Protein AF-A0A7M1Q2F5-F1 (afdb_monomer_lite)

Structure (mmCIF, N/CA/C/O backbone):
data_AF-A0A7M1Q2F5-F1
#
_entry.id   AF-A0A7M1Q2F5-F1
#
loop_
_atom_site.group_PDB
_atom_site.id
_atom_site.type_symbol
_atom_site.label_atom_id
_atom_site.label_alt_id
_atom_site.label_comp_id
_atom_site.label_asym_id
_atom_site.label_entity_id
_atom_site.label_seq_id
_atom_site.pdbx_PDB_ins_code
_atom_site.Cartn_x
_atom_site.Cartn_y
_atom_site.Cartn_z
_atom_site.occupancy
_atom_site.B_iso_or_equiv
_atom_site.auth_seq_id
_atom_site.auth_comp_id
_atom_site.auth_asym_id
_atom_site.auth_atom_id
_atom_site.pdbx_PDB_model_num
ATOM 1 N N . MET A 1 1 ? -9.441 -23.580 -15.302 1.00 61.25 1 MET A N 1
ATOM 2 C CA . MET A 1 1 ? -9.530 -22.103 -15.208 1.00 61.25 1 MET A CA 1
ATOM 3 C C . MET A 1 1 ? -10.104 -21.631 -13.868 1.00 61.25 1 MET A C 1
ATOM 5 O O . MET A 1 1 ? -9.360 -21.065 -13.085 1.00 61.25 1 MET A O 1
ATOM 9 N N . LYS A 1 2 ? -11.370 -21.928 -13.511 1.00 74.19 2 LYS A N 1
ATOM 10 C CA . LYS A 1 2 ? -11.954 -21.475 -12.221 1.00 74.19 2 LYS A CA 1
ATOM 11 C C . LYS A 1 2 ? -11.296 -22.074 -10.962 1.00 74.19 2 LYS A C 1
ATOM 13 O O . LYS A 1 2 ? -11.277 -21.421 -9.927 1.00 74.19 2 LYS A O 1
ATOM 18 N N . GLN A 1 3 ? -10.734 -23.283 -11.049 1.00 81.38 3 GLN A N 1
ATOM 19 C CA . GLN A 1 3 ? -10.121 -23.974 -9.903 1.00 81.38 3 GLN A CA 1
ATOM 20 C C . GLN A 1 3 ? -8.889 -23.240 -9.349 1.00 81.38 3 GLN A C 1
ATOM 22 O O . GLN A 1 3 ? -8.805 -23.029 -8.144 1.00 81.38 3 GLN A O 1
ATOM 27 N N . TRP A 1 4 ? -7.976 -22.775 -10.207 1.00 83.12 4 TRP A N 1
ATOM 28 C CA . TRP A 1 4 ? -6.776 -22.064 -9.757 1.00 83.12 4 TRP A CA 1
ATOM 29 C C . TRP A 1 4 ? -7.102 -20.723 -9.105 1.00 83.12 4 TRP A C 1
ATOM 31 O O . TRP A 1 4 ? -6.552 -20.422 -8.051 1.00 83.12 4 TRP A O 1
ATOM 41 N N . LEU A 1 5 ? -8.052 -19.960 -9.659 1.00 87.12 5 LEU A N 1
ATOM 42 C CA . LEU A 1 5 ? -8.517 -18.716 -9.037 1.00 87.12 5 LEU A CA 1
ATOM 43 C C . LEU A 1 5 ? -8.981 -18.952 -7.592 1.00 87.12 5 LEU A C 1
ATOM 45 O O . LEU A 1 5 ? -8.597 -18.201 -6.697 1.00 87.12 5 LEU A O 1
ATOM 49 N N . LEU A 1 6 ? -9.771 -20.007 -7.365 1.00 87.56 6 LEU A N 1
ATOM 50 C CA . LEU A 1 6 ? -10.247 -20.373 -6.030 1.00 87.56 6 LEU A CA 1
ATOM 51 C C . LEU A 1 6 ? -9.091 -20.760 -5.103 1.00 87.56 6 LEU A C 1
ATOM 53 O O . LEU A 1 6 ? -9.043 -20.274 -3.977 1.00 87.56 6 LEU A O 1
ATOM 57 N N . ILE A 1 7 ? -8.144 -21.572 -5.582 1.00 88.50 7 ILE A N 1
ATOM 58 C CA . ILE A 1 7 ? -6.976 -22.005 -4.800 1.00 88.50 7 ILE A CA 1
ATOM 59 C C . ILE A 1 7 ? -6.126 -20.801 -4.374 1.00 88.50 7 ILE A C 1
ATOM 61 O O . ILE A 1 7 ? -5.874 -20.625 -3.184 1.00 88.50 7 ILE A O 1
ATOM 65 N N . TYR A 1 8 ? -5.730 -19.933 -5.309 1.00 87.62 8 TYR A N 1
ATOM 66 C CA . TYR A 1 8 ? -4.914 -18.757 -4.990 1.00 87.62 8 TYR A CA 1
ATOM 67 C C . TYR A 1 8 ? -5.646 -17.782 -4.064 1.00 87.62 8 TYR A C 1
ATOM 69 O O . TYR A 1 8 ? -5.065 -17.302 -3.093 1.00 87.62 8 TYR A O 1
ATOM 77 N N . SER A 1 9 ? -6.937 -17.538 -4.312 1.00 90.62 9 SER A N 1
ATOM 78 C CA . SER A 1 9 ? -7.749 -16.677 -3.443 1.00 90.62 9 SER A CA 1
ATOM 79 C C . SER A 1 9 ? -7.839 -17.242 -2.024 1.00 90.62 9 SER A C 1
ATOM 81 O O . SER A 1 9 ? -7.675 -16.499 -1.059 1.00 90.62 9 SER A O 1
ATOM 83 N N . ALA A 1 10 ? -8.037 -18.558 -1.883 1.00 91.06 10 ALA A N 1
ATOM 84 C CA . ALA A 1 10 ? -8.074 -19.226 -0.585 1.00 91.06 10 ALA A CA 1
ATOM 85 C C . ALA A 1 10 ? -6.730 -19.127 0.151 1.00 91.06 10 ALA A C 1
ATOM 87 O O . ALA A 1 10 ? -6.720 -18.821 1.342 1.00 91.06 10 ALA A O 1
ATOM 88 N N . ILE A 1 11 ? -5.606 -19.312 -0.553 1.00 90.25 11 ILE A N 1
ATOM 89 C CA . ILE A 1 11 ? -4.258 -19.149 0.013 1.00 90.25 11 ILE A CA 1
ATOM 90 C C . ILE A 1 11 ? -4.067 -17.723 0.540 1.00 90.25 11 ILE A C 1
ATOM 92 O O . ILE A 1 11 ? -3.658 -17.543 1.687 1.00 90.25 11 ILE A O 1
ATOM 96 N N . PHE A 1 12 ? -4.401 -16.705 -0.258 1.00 92.12 12 PHE A N 1
ATOM 97 C CA . PHE A 1 12 ? -4.250 -15.309 0.156 1.00 92.12 12 PHE A CA 1
ATOM 98 C C . PHE A 1 12 ? -5.116 -14.971 1.368 1.00 92.12 12 PHE A C 1
ATOM 100 O O . PHE A 1 12 ? -4.612 -14.383 2.325 1.00 92.12 12 PHE A O 1
ATOM 107 N N . ILE A 1 13 ? -6.383 -15.399 1.370 1.00 91.50 13 ILE A N 1
ATOM 108 C CA . ILE A 1 13 ? -7.297 -15.205 2.504 1.00 91.50 13 ILE A CA 1
ATOM 109 C C . ILE A 1 13 ? -6.754 -15.887 3.761 1.00 91.50 13 ILE A C 1
ATOM 111 O O . ILE A 1 13 ? -6.677 -15.244 4.808 1.00 91.50 13 ILE A O 1
ATOM 115 N N . LEU A 1 14 ? -6.341 -17.155 3.666 1.00 90.88 14 LEU A N 1
ATOM 116 C CA . LEU A 1 14 ? -5.814 -17.919 4.799 1.00 90.88 14 LEU A CA 1
ATOM 117 C C . LEU A 1 14 ? -4.607 -17.212 5.424 1.00 90.88 14 LEU A C 1
ATOM 119 O O . LEU A 1 14 ? -4.570 -16.984 6.633 1.00 90.88 14 LEU A O 1
ATOM 123 N N . ILE A 1 15 ? -3.643 -16.818 4.594 1.00 87.19 15 ILE A N 1
ATOM 124 C CA . ILE A 1 15 ? -2.413 -16.178 5.059 1.00 87.19 15 ILE A CA 1
ATOM 125 C C . ILE A 1 15 ? -2.711 -14.816 5.694 1.00 87.19 15 ILE A C 1
ATOM 127 O O . ILE A 1 15 ? -2.211 -14.509 6.777 1.00 87.19 15 ILE A O 1
ATOM 131 N N . ALA A 1 16 ? -3.574 -14.016 5.073 1.00 86.69 16 ALA A N 1
ATOM 132 C CA . ALA A 1 16 ? -3.970 -12.731 5.628 1.00 86.69 16 ALA A CA 1
ATOM 133 C C . ALA A 1 16 ? -4.690 -12.875 6.979 1.00 86.69 16 ALA A C 1
ATOM 135 O O . ALA A 1 16 ? -4.432 -12.090 7.891 1.00 86.69 16 ALA A O 1
ATOM 136 N N . VAL A 1 17 ? -5.541 -13.897 7.142 1.00 88.00 17 VAL A N 1
ATOM 137 C CA . VAL A 1 17 ? -6.200 -14.205 8.423 1.00 88.00 17 VAL A CA 1
ATOM 138 C C . VAL A 1 17 ? -5.176 -14.569 9.500 1.00 88.00 17 VAL A C 1
ATOM 140 O O . VAL A 1 17 ? -5.292 -14.083 10.625 1.00 88.00 17 VAL A O 1
ATOM 143 N N . VAL A 1 18 ? -4.144 -15.354 9.173 1.00 87.19 18 VAL A N 1
ATOM 144 C CA . VAL A 1 18 ? -3.061 -15.678 10.122 1.00 87.19 18 VAL A CA 1
ATOM 145 C C . VAL A 1 18 ? -2.365 -14.407 10.617 1.00 87.19 18 VAL A C 1
ATOM 147 O O . VAL A 1 18 ? -2.207 -14.224 11.824 1.00 87.19 18 VAL A O 1
ATOM 150 N N . PHE A 1 19 ? -2.012 -13.481 9.721 1.00 80.50 19 PHE A N 1
ATOM 151 C CA . PHE A 1 19 ? -1.388 -12.213 10.124 1.00 80.50 19 PHE A CA 1
ATOM 152 C C . PHE A 1 19 ? -2.318 -11.318 10.938 1.00 80.50 19 PHE A C 1
ATOM 154 O O . PHE A 1 19 ? -1.904 -10.705 11.924 1.00 80.50 19 PHE A O 1
ATOM 161 N N . LEU A 1 20 ? -3.593 -11.277 10.563 1.00 84.25 20 LEU A N 1
ATOM 162 C CA . LEU A 1 20 ? -4.624 -10.567 11.302 1.00 84.25 20 LEU A CA 1
ATOM 163 C C . LEU A 1 20 ? -4.742 -11.065 12.752 1.00 84.25 20 LEU A C 1
ATOM 165 O O . LEU A 1 20 ? -4.815 -10.243 13.666 1.00 84.25 20 LEU A O 1
ATOM 169 N N . LEU A 1 21 ? -4.700 -12.383 12.974 1.00 83.94 21 LEU A N 1
ATOM 170 C CA . LEU A 1 21 ? -4.743 -12.981 14.314 1.00 83.94 21 LEU A CA 1
ATOM 171 C C . LEU A 1 21 ? -3.528 -12.597 15.176 1.00 83.94 21 LEU A C 1
ATOM 173 O O . LEU A 1 21 ? -3.657 -12.476 16.393 1.00 83.94 21 LEU A O 1
ATOM 177 N N . ILE A 1 22 ? -2.363 -12.358 14.563 1.00 80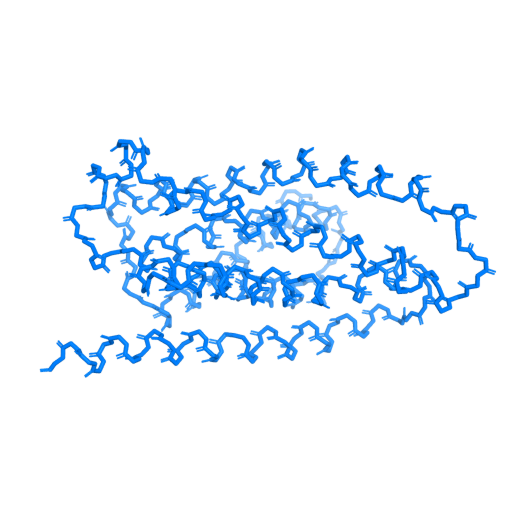.19 22 ILE A N 1
ATOM 178 C CA . ILE A 1 22 ? -1.152 -11.899 15.266 1.00 80.19 22 ILE A CA 1
ATOM 179 C C . ILE A 1 22 ? -1.263 -10.418 15.660 1.00 80.19 22 ILE A C 1
ATOM 181 O O . ILE A 1 22 ? -0.787 -10.020 16.727 1.00 80.19 22 ILE A O 1
ATOM 185 N N . LEU A 1 23 ? -1.865 -9.593 14.796 1.00 72.12 23 LEU A N 1
ATOM 186 C CA . LEU A 1 23 ? -1.955 -8.142 14.979 1.00 72.12 23 LEU A CA 1
ATOM 187 C C . LEU A 1 23 ? -3.173 -7.676 15.778 1.00 72.12 23 LEU A C 1
ATOM 189 O O . LEU A 1 23 ? -3.224 -6.494 16.108 1.00 72.12 23 LEU A O 1
ATOM 193 N N . GLY A 1 24 ? -4.153 -8.523 16.103 1.00 71.19 24 GLY A N 1
ATOM 194 C CA . GLY A 1 24 ? -5.207 -8.096 17.020 1.00 71.19 24 GLY A CA 1
ATOM 195 C C . GLY A 1 24 ? -6.435 -8.982 17.154 1.00 71.19 24 GLY A C 1
ATOM 196 O O . GLY A 1 24 ? -6.527 -10.090 16.637 1.00 71.19 24 GLY A O 1
ATOM 197 N N . LYS A 1 25 ? -7.410 -8.456 17.906 1.00 73.50 25 LYS A N 1
ATOM 198 C CA . LYS A 1 25 ? -8.693 -9.120 18.156 1.00 73.50 25 LYS A CA 1
ATOM 199 C C . LYS A 1 25 ? -9.617 -8.899 16.964 1.00 73.50 25 LYS A C 1
ATOM 201 O O . LYS A 1 25 ? -10.150 -7.804 16.777 1.00 73.50 25 LYS A O 1
ATOM 206 N N . LEU A 1 26 ? -9.826 -9.949 16.181 1.00 79.06 26 LEU A N 1
ATOM 207 C CA . LEU A 1 26 ? -10.714 -9.907 15.025 1.00 79.06 26 LEU A CA 1
ATOM 208 C C . LEU A 1 26 ? -12.168 -9.828 15.475 1.00 79.06 26 LEU A C 1
ATOM 210 O O . LEU A 1 26 ? -12.624 -10.588 16.327 1.00 79.06 26 LEU A O 1
ATOM 214 N N . LYS A 1 27 ? -12.900 -8.875 14.896 1.00 83.25 27 LYS A N 1
ATOM 215 C CA . LYS A 1 27 ? -14.307 -8.614 15.209 1.00 83.25 27 LYS A CA 1
ATOM 216 C C . LYS A 1 27 ? -15.208 -9.092 14.072 1.00 83.25 27 LYS A C 1
ATOM 218 O O . LYS A 1 27 ? -16.087 -8.359 13.645 1.00 83.25 27 LYS A O 1
ATOM 223 N N . PHE A 1 28 ? -15.024 -10.327 13.601 1.00 83.88 28 PHE A N 1
ATOM 224 C CA . PHE A 1 28 ? -15.780 -10.877 12.463 1.00 83.88 28 PHE A CA 1
ATOM 225 C C . PHE A 1 28 ? -17.306 -10.885 12.654 1.00 83.88 28 PHE A C 1
ATOM 227 O O . PHE A 1 28 ? -18.042 -10.884 11.675 1.00 83.88 28 PHE A O 1
ATOM 234 N N . LYS A 1 29 ? -17.797 -10.869 13.900 1.00 86.19 29 LYS A N 1
ATOM 235 C CA . LYS A 1 29 ? -19.236 -10.763 14.206 1.00 86.19 29 LYS A CA 1
ATOM 236 C C . LYS A 1 29 ? -19.780 -9.328 14.127 1.00 86.19 29 LYS A C 1
ATOM 238 O O . LYS A 1 29 ? -20.986 -9.136 14.195 1.00 86.19 29 LYS A O 1
ATOM 243 N N . ASN A 1 30 ? -18.913 -8.320 14.035 1.00 87.94 30 ASN A N 1
ATOM 244 C CA . ASN A 1 30 ? -19.299 -6.914 14.017 1.00 87.94 30 ASN A CA 1
ATOM 245 C C . ASN A 1 30 ? -19.449 -6.425 12.569 1.00 87.94 30 ASN A C 1
ATOM 247 O O . ASN A 1 30 ? -18.476 -6.415 11.815 1.00 87.94 30 ASN A O 1
ATOM 251 N N . ILE A 1 31 ? -20.646 -5.965 12.199 1.00 89.44 31 ILE A N 1
ATOM 252 C CA . ILE A 1 31 ? -20.932 -5.442 10.857 1.00 89.44 31 ILE A CA 1
ATOM 253 C C . ILE A 1 31 ? -20.029 -4.262 10.475 1.00 89.44 31 ILE A C 1
ATOM 255 O O . ILE A 1 31 ? -19.569 -4.191 9.337 1.00 89.44 31 ILE A O 1
ATOM 259 N N . SER A 1 32 ? -19.679 -3.394 11.431 1.00 88.88 32 SER A N 1
ATOM 260 C CA . SER A 1 32 ? -18.754 -2.281 11.200 1.00 88.88 32 SER A CA 1
ATOM 261 C C . SER A 1 32 ? -17.410 -2.777 10.676 1.00 88.88 32 SER A C 1
ATOM 263 O O . SER A 1 32 ? -16.824 -2.149 9.801 1.00 88.88 32 SER A O 1
ATOM 265 N N . TRP A 1 33 ? -16.931 -3.930 11.160 1.00 90.19 33 TRP A N 1
ATOM 266 C CA . TRP A 1 33 ? -15.667 -4.508 10.703 1.00 90.19 33 TRP A CA 1
ATOM 267 C C . TRP A 1 33 ? -15.718 -4.832 9.206 1.00 90.19 33 TRP A C 1
ATOM 269 O O . TRP A 1 33 ? -14.814 -4.449 8.467 1.00 90.19 33 TRP A O 1
ATOM 279 N N . TRP A 1 34 ? -16.812 -5.437 8.739 1.00 92.19 34 TRP A N 1
ATOM 280 C CA . TRP A 1 34 ? -17.015 -5.751 7.323 1.00 92.19 34 TRP A CA 1
ATOM 281 C C . TRP A 1 34 ? -17.223 -4.515 6.450 1.00 92.19 34 TRP A C 1
ATOM 283 O O . TRP A 1 34 ? -16.745 -4.500 5.320 1.00 92.19 34 TRP A O 1
ATOM 293 N N . ILE A 1 35 ? -17.848 -3.454 6.971 1.00 92.38 35 ILE A N 1
ATOM 294 C CA . ILE A 1 35 ? -17.928 -2.163 6.268 1.00 92.38 35 ILE A CA 1
ATOM 295 C C . ILE A 1 35 ? -16.518 -1.615 6.005 1.00 92.38 35 ILE A C 1
ATOM 297 O O . ILE A 1 35 ? -16.224 -1.160 4.901 1.00 92.38 35 ILE A O 1
ATOM 301 N N . PHE A 1 36 ? -15.613 -1.706 6.983 1.00 93.62 36 PHE A N 1
ATOM 302 C CA . PHE A 1 36 ? -14.221 -1.294 6.795 1.00 93.62 36 PHE A CA 1
ATOM 303 C C . PHE A 1 36 ? -13.435 -2.228 5.859 1.00 93.62 36 PHE A C 1
ATOM 305 O O . PHE A 1 36 ? -12.610 -1.738 5.090 1.00 93.62 36 PHE A O 1
ATOM 312 N N . VAL A 1 37 ? -13.712 -3.538 5.839 1.00 95.56 37 VAL A N 1
ATOM 313 C CA . VAL A 1 37 ? -13.171 -4.433 4.795 1.00 95.56 37 VAL A CA 1
ATOM 314 C C . VAL A 1 37 ? -13.638 -3.997 3.408 1.00 95.56 37 VAL A C 1
ATOM 316 O O . VAL A 1 37 ? -12.813 -3.846 2.509 1.00 95.56 37 VAL A O 1
ATOM 319 N N . ALA A 1 38 ? -14.939 -3.747 3.241 1.00 96.00 38 ALA A N 1
ATOM 320 C CA . ALA A 1 38 ? -15.513 -3.286 1.980 1.00 96.00 38 ALA A CA 1
ATOM 321 C C . ALA A 1 38 ? -14.917 -1.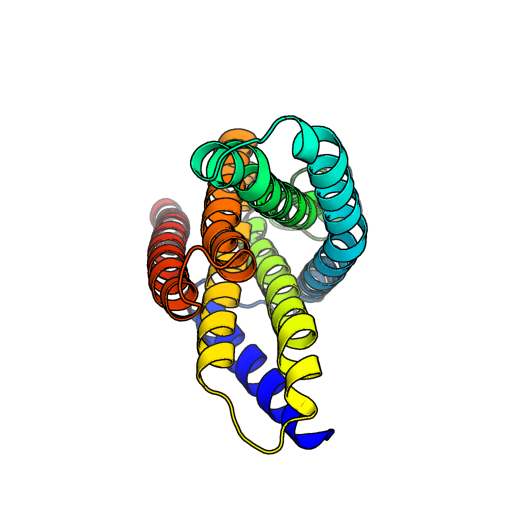940 1.545 1.00 96.00 38 ALA A C 1
ATOM 323 O O . ALA A 1 38 ? -14.638 -1.747 0.363 1.00 96.00 38 ALA A O 1
ATOM 324 N N . TRP A 1 39 ? -14.632 -1.040 2.493 1.00 95.94 39 TRP A N 1
ATOM 325 C CA . TRP A 1 39 ? -13.877 0.177 2.203 1.00 95.94 39 TRP A CA 1
ATOM 326 C C . TRP A 1 39 ? -12.471 -0.128 1.679 1.00 95.94 39 TRP A C 1
ATOM 328 O O . TRP A 1 39 ? -12.050 0.476 0.699 1.00 95.94 39 TRP A O 1
ATOM 338 N N . GLY A 1 40 ? -11.751 -1.073 2.292 1.00 97.44 40 GLY A N 1
ATOM 339 C CA . GLY A 1 40 ? -10.453 -1.540 1.798 1.00 97.44 40 GLY A CA 1
ATOM 340 C C . GLY A 1 40 ? -10.513 -1.962 0.330 1.00 97.44 40 GLY A C 1
ATOM 341 O O . GLY A 1 40 ? -9.761 -1.435 -0.490 1.00 97.44 40 GLY A O 1
ATOM 342 N N . VAL A 1 41 ? -11.477 -2.819 -0.013 1.00 98.00 41 VAL A N 1
ATOM 343 C CA . VAL A 1 41 ? -11.745 -3.259 -1.395 1.00 98.00 41 VAL A CA 1
ATOM 344 C C . VAL A 1 41 ? -12.016 -2.064 -2.317 1.00 98.00 41 VAL A C 1
ATOM 346 O O . VAL A 1 41 ? -11.344 -1.895 -3.334 1.00 98.00 41 VAL A O 1
ATOM 349 N N . ALA A 1 42 ? -12.953 -1.190 -1.941 1.00 97.75 42 ALA A N 1
ATOM 350 C CA . ALA A 1 42 ? -13.320 -0.022 -2.740 1.00 97.75 42 ALA A CA 1
ATOM 351 C C . ALA A 1 42 ? -12.144 0.951 -2.929 1.00 97.75 42 ALA A C 1
ATOM 353 O O . ALA A 1 42 ? -11.957 1.501 -4.010 1.00 97.75 42 ALA A O 1
ATOM 354 N N . SER A 1 43 ? -11.316 1.147 -1.900 1.00 97.75 43 SER A N 1
ATOM 355 C CA . SER A 1 43 ? -10.149 2.029 -1.972 1.00 97.75 43 SER A CA 1
ATOM 356 C C . SER A 1 43 ? -9.066 1.514 -2.928 1.00 97.75 43 SER A C 1
ATOM 358 O O . SER A 1 43 ? -8.374 2.324 -3.551 1.00 97.75 43 SER A O 1
ATOM 360 N N . PHE A 1 44 ? -8.957 0.195 -3.123 1.00 97.88 44 PHE A N 1
ATOM 361 C CA . PHE A 1 44 ? -8.108 -0.369 -4.173 1.00 97.88 44 PHE A CA 1
ATOM 362 C C . PHE A 1 44 ? -8.671 -0.088 -5.574 1.00 97.88 44 PHE A C 1
ATOM 364 O O . PHE A 1 44 ? -7.936 0.362 -6.447 1.00 97.88 44 PHE A O 1
ATOM 371 N N . GLU A 1 45 ? -9.977 -0.247 -5.790 1.00 97.56 45 GLU A N 1
ATOM 372 C CA . GLU A 1 45 ? -10.593 0.104 -7.083 1.00 97.56 45 GLU A CA 1
ATOM 373 C C . GLU A 1 45 ? -10.427 1.597 -7.408 1.00 97.56 45 GLU A C 1
ATOM 375 O O . GLU A 1 45 ? -10.037 1.970 -8.514 1.00 97.56 45 GLU A O 1
ATOM 380 N N . LEU A 1 46 ? -10.611 2.468 -6.411 1.00 97.88 46 LEU A N 1
ATOM 381 C CA . LEU A 1 46 ? -10.332 3.899 -6.555 1.00 97.88 46 LEU A CA 1
ATOM 382 C C . LEU A 1 46 ? -8.858 4.174 -6.878 1.00 97.88 46 LEU A C 1
ATOM 384 O O . LEU A 1 46 ? -8.560 5.089 -7.646 1.00 97.88 46 LEU A O 1
ATOM 388 N N . THR A 1 47 ? -7.934 3.372 -6.343 1.00 97.69 47 THR A N 1
ATOM 389 C CA . THR A 1 47 ? -6.516 3.456 -6.711 1.00 97.69 47 THR A CA 1
ATOM 390 C C . THR A 1 47 ? -6.333 3.155 -8.194 1.00 97.69 47 THR A C 1
ATOM 392 O O . THR A 1 47 ? -5.660 3.922 -8.877 1.00 97.69 47 THR A O 1
ATOM 395 N N . LEU A 1 48 ? -6.938 2.084 -8.716 1.00 95.81 48 LEU A N 1
ATOM 396 C CA . LEU A 1 48 ? -6.825 1.726 -10.135 1.00 95.81 48 LEU A CA 1
ATOM 397 C C . LEU A 1 48 ? -7.402 2.800 -11.068 1.00 95.81 48 LEU A C 1
ATOM 399 O O . LEU A 1 48 ? -6.955 2.921 -12.206 1.00 95.81 48 LEU A O 1
ATOM 403 N N . ILE A 1 49 ? -8.354 3.601 -10.589 1.00 97.62 49 ILE A N 1
ATOM 404 C CA . ILE A 1 49 ? -8.918 4.727 -11.342 1.00 97.62 49 ILE A CA 1
ATOM 405 C C . ILE A 1 49 ? -7.987 5.945 -11.302 1.00 97.62 49 ILE A C 1
ATOM 407 O O . ILE A 1 49 ? -7.763 6.577 -12.331 1.00 97.62 49 ILE A O 1
ATOM 411 N N . LEU A 1 50 ? -7.445 6.292 -10.131 1.00 98.06 50 LEU A N 1
ATOM 412 C CA . LEU A 1 50 ? -6.711 7.549 -9.931 1.00 98.06 50 LEU A CA 1
ATOM 413 C C . LEU A 1 50 ? -5.212 7.437 -10.227 1.00 98.06 50 LEU A C 1
ATOM 415 O O . LEU A 1 50 ? -4.618 8.351 -10.798 1.00 98.06 50 LEU A O 1
ATOM 419 N N . GLN A 1 51 ? -4.587 6.328 -9.838 1.00 97.06 51 GLN A N 1
ATOM 420 C CA . GLN A 1 51 ? -3.138 6.164 -9.897 1.00 97.06 51 GLN A CA 1
ATOM 421 C C . GLN A 1 51 ? -2.607 6.103 -11.342 1.00 97.06 51 GLN A C 1
ATOM 423 O O . GLN A 1 51 ? -1.679 6.861 -11.639 1.00 97.06 51 GLN A O 1
ATOM 428 N N . PRO A 1 52 ? -3.153 5.283 -12.269 1.00 97.00 52 PRO A N 1
ATOM 429 C CA . PRO A 1 52 ? -2.590 5.175 -13.615 1.00 97.00 52 PRO A CA 1
ATOM 430 C C . PRO A 1 52 ? -2.649 6.476 -14.429 1.00 97.00 52 PRO A C 1
ATOM 432 O O . PRO A 1 52 ? -1.650 6.790 -15.077 1.00 97.00 52 PRO A O 1
ATOM 435 N N . PRO A 1 53 ? -3.738 7.276 -14.403 1.00 98.19 53 PRO A N 1
ATOM 436 C CA . PRO A 1 53 ? -3.744 8.586 -15.054 1.00 98.19 53 PRO A CA 1
ATOM 437 C C . PRO A 1 53 ? -2.673 9.535 -14.512 1.00 98.19 53 PRO A C 1
ATOM 439 O O . PRO A 1 53 ? -1.985 10.171 -15.305 1.00 98.19 53 PRO A O 1
ATOM 442 N N . LEU A 1 54 ? -2.478 9.591 -13.188 1.00 98.06 54 LEU A N 1
ATOM 443 C CA . LEU A 1 54 ? -1.450 10.437 -12.568 1.00 98.06 54 LEU A CA 1
ATOM 444 C C . LEU A 1 54 ? -0.035 9.997 -12.960 1.00 98.06 54 LEU A C 1
ATOM 446 O O . LEU A 1 54 ? 0.803 10.825 -13.310 1.00 98.06 54 LEU A O 1
ATOM 450 N N . GLN A 1 55 ? 0.217 8.688 -12.947 1.00 97.44 55 GLN A N 1
ATOM 451 C CA . GLN A 1 55 ? 1.488 8.111 -13.384 1.00 97.44 55 GLN A CA 1
ATOM 452 C C . GLN A 1 55 ? 1.745 8.364 -14.873 1.00 97.44 55 GLN A C 1
ATOM 454 O O . GLN A 1 55 ? 2.848 8.745 -15.254 1.00 97.44 55 GLN A O 1
ATOM 459 N N . ARG A 1 56 ? 0.726 8.208 -15.724 1.00 96.81 56 ARG A N 1
ATOM 460 C CA . ARG A 1 56 ? 0.836 8.481 -17.162 1.00 96.81 56 ARG A CA 1
ATOM 461 C C . ARG A 1 56 ? 1.117 9.954 -17.431 1.00 96.81 56 ARG A C 1
ATOM 463 O O . ARG A 1 56 ? 2.003 10.249 -18.225 1.00 96.81 56 ARG A O 1
ATOM 470 N N . TRP A 1 57 ? 0.390 10.849 -16.764 1.00 97.06 57 TRP A N 1
ATOM 471 C CA . TRP A 1 57 ? 0.614 12.286 -16.865 1.00 97.06 57 TRP A CA 1
ATOM 472 C C . TRP A 1 57 ? 2.056 12.637 -16.487 1.00 97.06 57 TRP A C 1
ATOM 474 O O . TRP A 1 57 ? 2.751 13.259 -17.286 1.00 97.06 57 TRP A O 1
ATOM 484 N N . TRP A 1 58 ? 2.546 12.139 -15.343 1.00 96.00 58 TRP A N 1
ATOM 485 C CA . TRP A 1 58 ? 3.938 12.342 -14.929 1.00 96.00 58 TRP A CA 1
ATOM 486 C C . TRP A 1 58 ? 4.922 11.839 -15.988 1.00 96.00 58 TRP A C 1
ATOM 488 O O . TRP A 1 58 ? 5.815 12.569 -16.412 1.00 96.00 58 TRP A O 1
ATOM 498 N N . ALA A 1 59 ? 4.738 10.601 -16.453 1.00 93.88 59 ALA A N 1
ATOM 499 C CA . ALA A 1 59 ? 5.629 10.013 -17.441 1.00 93.88 59 ALA A CA 1
ATOM 500 C C . ALA A 1 59 ? 5.692 10.853 -18.725 1.00 93.88 59 ALA A C 1
ATOM 502 O O . ALA A 1 59 ? 6.781 11.116 -19.219 1.00 93.88 59 ALA A O 1
ATOM 503 N N . GLN A 1 60 ? 4.546 11.323 -19.223 1.00 94.19 60 GLN A N 1
ATOM 504 C CA . GLN A 1 60 ? 4.458 12.139 -20.437 1.00 94.19 60 GLN A CA 1
ATOM 505 C C . GLN A 1 60 ? 5.047 13.543 -20.261 1.00 94.19 60 GLN A C 1
ATOM 507 O O . GLN A 1 60 ? 5.668 14.064 -21.182 1.00 94.19 60 GLN A O 1
ATOM 512 N N . THR A 1 61 ? 4.858 14.165 -19.095 1.00 93.50 61 THR A N 1
ATOM 513 C CA . THR A 1 61 ? 5.383 15.511 -18.824 1.00 93.50 61 THR A CA 1
ATOM 514 C C . THR A 1 61 ? 6.904 15.514 -18.690 1.00 93.50 61 THR A C 1
ATOM 516 O O . THR A 1 61 ? 7.555 16.446 -19.155 1.00 93.50 61 THR A O 1
ATOM 519 N N . PHE A 1 62 ? 7.477 14.479 -18.074 1.00 91.62 62 PHE A N 1
ATOM 520 C CA . PHE A 1 62 ? 8.892 14.473 -17.696 1.00 91.62 62 PHE A CA 1
ATOM 521 C C . PHE A 1 62 ? 9.776 13.579 -18.577 1.00 91.62 62 PHE A C 1
ATOM 523 O O . PHE A 1 62 ? 10.997 13.651 -18.453 1.00 91.62 62 PHE A O 1
ATOM 530 N N . SER A 1 63 ? 9.219 12.779 -19.499 1.00 88.69 63 SER A N 1
ATOM 531 C CA . SER A 1 63 ? 10.016 11.885 -20.358 1.00 88.69 63 SER A CA 1
ATOM 532 C C . SER A 1 63 ? 11.019 12.621 -21.244 1.00 88.69 63 SER A C 1
ATOM 534 O O . SER A 1 63 ? 12.098 12.100 -21.498 1.00 88.69 63 SER A O 1
ATOM 536 N N . SER A 1 64 ? 10.691 13.831 -21.706 1.00 85.94 64 SER A N 1
ATOM 537 C CA . SER A 1 64 ? 11.580 14.639 -22.553 1.00 85.94 64 SER A CA 1
ATOM 538 C C . SER A 1 64 ? 12.734 15.290 -21.784 1.00 85.94 64 SER A C 1
ATOM 540 O O . SER A 1 64 ? 13.721 15.690 -22.394 1.00 85.94 64 SER A O 1
ATOM 542 N N . LEU A 1 65 ? 12.631 15.389 -20.454 1.00 83.19 65 LEU A N 1
ATOM 543 C CA . LEU A 1 65 ? 13.644 16.011 -19.594 1.00 83.19 65 LEU A CA 1
ATOM 544 C C . LEU A 1 65 ? 14.751 15.035 -19.179 1.00 83.19 65 LEU A C 1
ATOM 546 O O . LEU A 1 65 ? 15.696 15.411 -18.486 1.00 83.19 65 LEU A O 1
ATOM 550 N N . VAL A 1 66 ? 14.631 13.774 -19.584 1.00 87.94 66 VAL A N 1
ATOM 551 C CA . VAL A 1 66 ? 15.507 12.692 -19.163 1.00 87.94 66 VAL A CA 1
ATOM 552 C C . VAL A 1 66 ? 16.258 12.155 -20.375 1.00 87.94 66 VAL A C 1
ATOM 554 O O . VAL A 1 66 ? 15.673 11.560 -21.271 1.00 87.94 66 VAL A O 1
ATOM 557 N N . ASN A 1 67 ? 17.577 12.335 -20.383 1.00 87.19 67 ASN A N 1
ATOM 558 C CA . ASN A 1 67 ? 18.451 11.923 -21.487 1.00 87.19 67 ASN A CA 1
ATOM 559 C C . ASN A 1 67 ? 19.469 10.840 -21.100 1.00 87.19 67 ASN A C 1
ATOM 561 O O . ASN A 1 67 ? 20.285 10.432 -21.922 1.00 87.19 67 ASN A O 1
ATOM 565 N N . ASN A 1 68 ? 19.455 10.385 -19.848 1.00 91.00 68 ASN A N 1
ATOM 566 C CA . ASN A 1 68 ? 20.381 9.376 -19.355 1.00 91.00 68 ASN A CA 1
ATOM 567 C C . ASN A 1 68 ? 19.712 8.447 -18.337 1.00 91.00 68 ASN A C 1
ATOM 569 O O . ASN A 1 68 ? 18.647 8.734 -17.780 1.00 91.00 68 ASN A O 1
ATOM 573 N N . GLN A 1 69 ? 20.375 7.324 -18.077 1.00 87.56 69 GLN A N 1
ATOM 574 C CA . GLN A 1 69 ? 19.870 6.276 -17.200 1.00 87.56 69 GLN A CA 1
ATOM 575 C C . GLN A 1 69 ? 19.662 6.747 -15.754 1.00 87.56 69 GLN A C 1
ATOM 577 O O . GLN A 1 69 ? 18.609 6.483 -15.178 1.00 87.56 69 GLN A O 1
ATOM 582 N N . ALA A 1 70 ? 20.622 7.468 -15.166 1.00 84.75 70 ALA A N 1
ATOM 583 C CA . ALA A 1 70 ? 20.515 7.927 -13.779 1.00 84.75 70 ALA A CA 1
ATOM 584 C C . ALA A 1 70 ? 19.322 8.879 -13.590 1.00 84.75 70 ALA A C 1
ATOM 586 O O . ALA A 1 70 ? 18.534 8.720 -12.655 1.00 84.75 70 ALA A O 1
ATOM 587 N N . ALA A 1 71 ? 19.140 9.813 -14.527 1.00 85.19 71 ALA A N 1
ATOM 588 C CA . ALA A 1 71 ? 17.988 10.704 -14.567 1.00 85.19 71 ALA A CA 1
ATOM 589 C C . ALA A 1 71 ? 16.672 9.930 -14.772 1.00 85.19 71 ALA A C 1
ATOM 591 O O . ALA A 1 71 ? 15.669 10.279 -14.159 1.00 85.19 71 ALA A O 1
ATOM 592 N N . THR A 1 72 ? 16.671 8.841 -15.550 1.00 89.12 72 THR A N 1
ATOM 593 C CA . THR A 1 72 ? 15.479 7.990 -15.737 1.00 89.12 72 THR A CA 1
ATOM 594 C C . THR A 1 72 ? 15.063 7.340 -14.430 1.00 89.12 72 THR A C 1
ATOM 596 O O . THR A 1 72 ? 13.908 7.441 -14.017 1.00 89.12 72 THR A O 1
ATOM 599 N N . CYS A 1 73 ? 16.016 6.727 -13.734 1.00 87.25 73 CYS A N 1
ATOM 600 C CA . CYS A 1 73 ? 15.766 6.103 -12.444 1.00 87.25 73 CYS A CA 1
ATOM 601 C C . CYS A 1 73 ? 15.212 7.119 -11.427 1.00 87.25 73 CYS A C 1
ATOM 603 O O . CYS A 1 73 ? 14.168 6.886 -10.817 1.00 87.25 73 CYS A O 1
ATOM 605 N N . LEU A 1 74 ? 15.870 8.275 -11.282 1.00 87.50 74 LEU A N 1
ATOM 606 C CA . LEU A 1 74 ? 15.564 9.234 -10.216 1.00 87.50 74 LEU A CA 1
ATOM 607 C C . LEU A 1 74 ? 14.393 10.177 -10.515 1.00 87.50 74 LEU A C 1
ATOM 609 O O . LEU A 1 74 ? 13.610 10.458 -9.614 1.00 87.50 74 LEU A O 1
ATOM 613 N N . LEU A 1 75 ? 14.277 10.692 -11.740 1.00 88.31 75 LEU A N 1
ATOM 614 C CA . LEU A 1 75 ? 13.306 11.741 -12.086 1.00 88.31 75 LEU A CA 1
ATOM 615 C C . LEU A 1 75 ? 12.041 11.187 -12.745 1.00 88.31 75 LEU A C 1
ATOM 617 O O . LEU A 1 75 ? 11.000 11.842 -12.722 1.00 88.31 75 LEU A O 1
ATOM 621 N N . LEU A 1 76 ? 12.104 9.976 -13.303 1.00 92.50 76 LEU A N 1
ATOM 622 C CA . LEU A 1 76 ? 10.946 9.326 -13.905 1.00 92.50 76 LEU A CA 1
ATOM 623 C C . LEU A 1 76 ? 10.427 8.206 -13.005 1.00 92.50 76 LEU A C 1
ATOM 625 O O . LEU A 1 76 ? 9.327 8.304 -12.470 1.00 92.50 76 LEU A O 1
ATOM 629 N N . LEU A 1 77 ? 11.224 7.161 -12.791 1.00 95.25 77 LEU A N 1
ATOM 630 C CA . LEU A 1 77 ? 10.741 5.920 -12.183 1.00 95.25 77 LEU A CA 1
ATOM 631 C C . LEU A 1 77 ? 10.451 6.049 -10.681 1.00 95.25 77 LEU A C 1
ATOM 633 O O . LEU A 1 77 ? 9.441 5.523 -10.210 1.00 95.25 77 LEU A O 1
ATOM 637 N N . LEU A 1 78 ? 11.288 6.769 -9.927 1.00 96.19 78 LEU A N 1
ATOM 638 C CA . LEU A 1 78 ? 11.057 6.978 -8.496 1.00 96.19 78 LEU A CA 1
ATOM 639 C C . LEU A 1 78 ? 9.759 7.768 -8.231 1.00 96.19 78 LEU A C 1
ATOM 641 O O . LEU A 1 78 ? 8.950 7.296 -7.432 1.00 96.19 78 LEU A O 1
ATOM 645 N N . PRO A 1 79 ? 9.478 8.901 -8.904 1.00 97.06 79 PRO A N 1
ATOM 646 C CA . PRO A 1 79 ? 8.193 9.582 -8.764 1.00 97.06 79 PRO A CA 1
ATOM 647 C C . PRO A 1 79 ? 6.986 8.723 -9.139 1.00 97.06 79 PRO A C 1
ATOM 649 O O . PRO A 1 79 ? 5.989 8.763 -8.423 1.00 97.06 79 PRO A O 1
ATOM 652 N N . LEU A 1 80 ? 7.067 7.894 -10.190 1.00 96.75 80 LEU A N 1
ATOM 653 C CA . LEU A 1 80 ? 5.983 6.958 -10.521 1.00 96.75 80 LEU A CA 1
ATOM 654 C C . LEU A 1 80 ? 5.699 6.003 -9.358 1.00 96.75 80 LEU A C 1
ATOM 656 O O . LEU A 1 80 ? 4.537 5.792 -8.993 1.00 96.75 80 LEU A O 1
ATOM 660 N N . ALA A 1 81 ? 6.751 5.478 -8.734 1.00 97.25 81 ALA A N 1
ATOM 661 C CA . ALA A 1 81 ? 6.626 4.627 -7.563 1.00 97.25 81 ALA A CA 1
ATOM 662 C C . ALA A 1 81 ? 6.056 5.397 -6.357 1.00 97.25 81 ALA A C 1
ATOM 664 O O . ALA A 1 81 ? 5.127 4.923 -5.704 1.00 97.25 81 ALA A O 1
ATOM 665 N N . LEU A 1 82 ? 6.515 6.624 -6.102 1.00 98.06 82 LEU A N 1
ATOM 666 C CA . LEU A 1 82 ? 5.987 7.468 -5.025 1.00 98.06 82 LEU A CA 1
ATOM 667 C C . LEU A 1 82 ? 4.509 7.827 -5.222 1.00 98.06 82 LEU A C 1
ATOM 669 O O . LEU A 1 82 ? 3.754 7.770 -4.254 1.00 98.06 82 LEU A O 1
ATOM 673 N N . ILE A 1 83 ? 4.067 8.126 -6.451 1.00 98.31 83 ILE A N 1
ATOM 674 C CA . ILE A 1 83 ? 2.648 8.369 -6.765 1.00 98.31 83 ILE A CA 1
ATOM 675 C C . ILE A 1 83 ? 1.801 7.171 -6.328 1.00 98.31 83 ILE A C 1
ATOM 677 O O . ILE A 1 83 ? 0.758 7.368 -5.705 1.00 98.31 83 ILE A O 1
ATOM 681 N N . SER A 1 84 ? 2.262 5.938 -6.580 1.00 97.25 84 SER A N 1
ATOM 682 C CA . SER A 1 84 ? 1.541 4.743 -6.118 1.00 97.25 84 SER A CA 1
ATOM 683 C C . SER A 1 84 ? 1.418 4.689 -4.595 1.00 97.25 84 SER A C 1
ATOM 685 O O . SER A 1 84 ? 0.317 4.504 -4.079 1.00 97.25 84 SER A O 1
ATOM 687 N N . GLY A 1 85 ? 2.508 4.958 -3.870 1.00 97.50 85 GLY A N 1
ATOM 688 C CA . GLY A 1 85 ? 2.497 4.983 -2.411 1.00 97.50 85 GLY A CA 1
ATOM 689 C C . GLY A 1 85 ? 1.561 6.053 -1.847 1.00 97.50 85 GLY A C 1
ATOM 690 O O . GLY A 1 85 ? 0.707 5.753 -1.018 1.00 97.50 85 GLY A O 1
ATOM 691 N N . PHE A 1 86 ? 1.661 7.293 -2.329 1.00 98.31 86 PHE A N 1
ATOM 692 C CA . PHE A 1 86 ? 0.819 8.393 -1.851 1.00 98.31 86 PHE A CA 1
ATOM 693 C C . PHE A 1 86 ? -0.670 8.153 -2.118 1.00 98.31 86 PHE A C 1
ATOM 695 O O . PHE A 1 86 ? -1.479 8.288 -1.199 1.00 98.31 86 PHE A O 1
ATOM 702 N N . VAL A 1 87 ? -1.036 7.764 -3.345 1.00 98.38 87 VAL A N 1
ATOM 703 C CA . VAL A 1 87 ? -2.440 7.542 -3.728 1.00 98.38 87 VAL A CA 1
ATOM 704 C C . VAL A 1 87 ? -3.046 6.376 -2.943 1.00 98.38 87 VAL A C 1
ATOM 706 O O . VAL A 1 87 ? -4.147 6.502 -2.406 1.00 98.38 87 VAL A O 1
ATOM 709 N N . GLN A 1 88 ? -2.330 5.260 -2.808 1.00 98.06 88 GLN A N 1
ATOM 710 C CA . GLN A 1 88 ? -2.860 4.091 -2.104 1.00 98.06 88 GLN A CA 1
ATOM 711 C C . GLN A 1 88 ? -3.014 4.330 -0.603 1.00 98.06 88 GLN A C 1
ATOM 713 O O . GLN A 1 88 ? -4.050 4.003 -0.018 1.00 98.06 88 GLN A O 1
ATOM 718 N N . GLU A 1 89 ? -2.003 4.914 0.046 1.00 97.81 89 GLU A N 1
ATOM 719 C CA . GLU A 1 89 ? -2.056 5.124 1.493 1.00 97.81 89 GLU A CA 1
ATOM 720 C C . GLU A 1 89 ? -3.089 6.187 1.887 1.00 97.81 89 GLU A C 1
ATOM 722 O O . GLU A 1 89 ? -3.756 6.023 2.916 1.00 97.81 89 GLU A O 1
ATOM 727 N N . ILE A 1 90 ? -3.293 7.238 1.076 1.00 96.12 90 ILE A N 1
ATOM 728 C CA . ILE A 1 90 ? -4.322 8.239 1.385 1.00 96.12 90 ILE A CA 1
ATOM 729 C C . ILE A 1 90 ? -5.730 7.656 1.253 1.00 96.12 90 ILE A C 1
ATOM 731 O O . ILE A 1 90 ? -6.531 7.831 2.171 1.00 96.12 90 ILE A O 1
ATOM 735 N N . LEU A 1 91 ? -6.024 6.914 0.175 1.00 96.88 91 LEU A N 1
ATOM 736 C CA . LEU A 1 91 ? -7.359 6.354 -0.085 1.00 96.88 91 LEU A CA 1
ATOM 737 C C . LEU A 1 91 ? -7.798 5.366 1.004 1.00 96.88 91 LEU A C 1
ATOM 739 O O . LEU A 1 91 ? -8.949 5.401 1.450 1.00 96.88 91 LEU A O 1
ATOM 743 N N . LYS A 1 92 ? -6.872 4.542 1.508 1.00 95.88 92 LYS A N 1
ATOM 744 C CA . LYS A 1 92 ? -7.136 3.651 2.650 1.00 95.88 92 LYS A CA 1
ATOM 745 C C . LYS A 1 92 ? -7.468 4.425 3.926 1.00 95.88 92 LYS A C 1
ATOM 747 O O . LYS A 1 92 ? -8.310 3.999 4.711 1.00 95.88 92 LYS A O 1
ATOM 752 N N . ALA A 1 93 ? -6.823 5.568 4.148 1.00 92.25 93 ALA A N 1
ATOM 753 C CA . ALA A 1 93 ? -6.957 6.335 5.384 1.00 92.25 93 ALA A CA 1
ATOM 754 C C . ALA A 1 93 ? -8.088 7.374 5.380 1.00 92.25 93 ALA A C 1
ATOM 756 O O . ALA A 1 93 ? -8.384 7.934 6.441 1.00 92.25 93 ALA A O 1
ATOM 757 N N . VAL A 1 94 ? -8.742 7.619 4.237 1.00 92.56 94 VAL A N 1
ATOM 758 C CA . VAL A 1 94 ? -9.856 8.577 4.099 1.00 92.56 94 VAL A CA 1
ATOM 759 C C . VAL A 1 94 ? -10.890 8.476 5.234 1.00 92.56 94 VAL A C 1
ATOM 761 O O . VAL A 1 94 ? -11.197 9.528 5.808 1.00 92.56 94 VAL A O 1
ATOM 764 N N . PRO A 1 95 ? -11.376 7.282 5.646 1.00 89.50 95 PRO A N 1
ATOM 765 C CA . PRO A 1 95 ? -12.360 7.178 6.725 1.00 89.50 95 PRO A CA 1
ATOM 766 C C . PRO A 1 95 ? -11.865 7.765 8.051 1.00 89.50 95 PRO A C 1
ATOM 768 O O . PRO A 1 95 ? -12.642 8.330 8.811 1.00 89.50 95 PRO A O 1
ATOM 771 N N . PHE A 1 96 ? -10.564 7.676 8.333 1.00 87.56 96 PHE A N 1
ATOM 772 C CA . PHE A 1 96 ? -9.982 8.123 9.600 1.00 87.56 96 PHE A CA 1
ATOM 773 C C . PHE A 1 96 ? -9.560 9.594 9.590 1.00 87.56 96 PHE A C 1
ATOM 775 O O . PHE A 1 96 ? -9.538 10.237 10.643 1.00 87.56 96 PHE A O 1
ATOM 782 N N . ILE A 1 97 ? -9.206 10.131 8.420 1.00 85.56 97 ILE A N 1
ATOM 783 C CA . ILE A 1 97 ? -8.808 11.537 8.264 1.00 85.56 97 ILE A CA 1
ATOM 784 C C . ILE A 1 97 ? -10.050 12.428 8.215 1.00 85.56 97 ILE A C 1
ATOM 786 O O . ILE A 1 97 ? -10.100 13.476 8.864 1.00 85.56 97 ILE A O 1
ATOM 790 N N . SER A 1 98 ? -11.081 12.000 7.486 1.00 78.50 98 SER A N 1
ATOM 791 C CA . SER A 1 98 ? -12.323 12.750 7.362 1.00 78.50 98 SER A CA 1
ATOM 792 C C . SER A 1 98 ? -13.268 12.414 8.516 1.00 78.50 98 SER A C 1
ATOM 794 O O . SER A 1 98 ? -14.210 11.636 8.389 1.00 78.50 98 SER A O 1
ATOM 796 N N . ARG A 1 99 ? -13.063 13.090 9.657 1.00 61.28 99 ARG A N 1
ATOM 797 C CA . ARG A 1 99 ? -13.999 13.068 10.803 1.00 61.28 99 ARG A CA 1
ATOM 798 C C . ARG A 1 99 ? -15.416 13.544 10.454 1.00 61.28 99 ARG A C 1
ATOM 800 O O . ARG A 1 99 ? -16.311 13.419 11.284 1.00 61.28 99 ARG A O 1
ATOM 807 N N . LYS A 1 100 ? -15.606 14.125 9.263 1.00 56.50 100 LYS A N 1
ATOM 808 C CA . LYS A 1 100 ? -16.899 14.571 8.730 1.00 56.50 100 LYS A CA 1
ATOM 809 C C . LYS A 1 100 ? -17.726 13.438 8.126 1.00 56.50 100 LYS A C 1
ATOM 811 O O . LYS A 1 100 ? -18.912 13.644 7.888 1.00 56.50 100 LYS A O 1
ATOM 816 N N . PHE A 1 101 ? -17.156 12.252 7.899 1.00 64.19 101 PHE A N 1
ATOM 817 C CA . PHE A 1 101 ? -17.973 11.093 7.567 1.00 64.19 101 PHE A CA 1
ATOM 818 C C . PHE A 1 101 ? -18.772 10.677 8.802 1.00 64.19 101 PHE A C 1
ATOM 820 O O . PHE A 1 101 ? -18.280 9.976 9.683 1.00 64.19 101 PHE A O 1
ATOM 827 N N . LEU A 1 102 ? -20.018 11.148 8.862 1.00 56.38 102 LEU A N 1
ATOM 828 C CA . LEU A 1 102 ? -20.961 10.869 9.945 1.00 56.38 102 LEU A CA 1
ATOM 829 C C . LEU A 1 102 ? -21.087 9.362 10.207 1.00 56.38 102 LEU A C 1
ATOM 831 O O . LEU A 1 102 ? -21.121 8.951 11.364 1.00 56.38 102 LEU A O 1
ATOM 835 N N . TRP A 1 103 ? -21.032 8.546 9.150 1.00 68.69 103 TRP A N 1
ATOM 836 C CA . TRP A 1 103 ? -21.054 7.088 9.254 1.00 68.69 103 TRP A CA 1
ATOM 837 C C . TRP A 1 103 ? -19.847 6.529 10.021 1.00 68.69 103 TRP A C 1
ATOM 839 O O . TRP A 1 103 ? -20.004 5.619 10.823 1.00 68.69 103 TRP A O 1
ATOM 849 N N . VAL A 1 104 ? -18.650 7.108 9.878 1.00 67.31 104 VAL A N 1
ATOM 850 C CA . VAL A 1 104 ? -17.469 6.662 10.632 1.00 67.31 104 VAL A CA 1
ATOM 851 C C . VAL A 1 104 ? -17.644 6.954 12.121 1.00 67.31 104 VAL A C 1
ATOM 853 O O . VAL A 1 104 ? -17.408 6.077 12.942 1.00 67.31 104 VAL A O 1
ATOM 856 N N . ASN A 1 105 ? -18.121 8.142 12.497 1.00 67.38 105 ASN A N 1
ATOM 857 C CA . ASN A 1 105 ? -18.349 8.453 13.914 1.00 67.38 105 ASN A CA 1
ATOM 858 C C . ASN A 1 105 ? -19.467 7.596 14.533 1.00 67.38 105 ASN A C 1
ATOM 860 O O . ASN A 1 105 ? -19.375 7.266 15.710 1.00 67.38 105 ASN A O 1
ATOM 864 N N . GLN A 1 106 ? -20.480 7.208 13.750 1.00 69.69 106 GLN A N 1
ATOM 865 C CA . GLN A 1 106 ? -21.554 6.306 14.188 1.00 69.69 106 GLN A CA 1
ATOM 866 C C . GLN A 1 106 ? -21.089 4.847 14.331 1.00 69.69 106 GLN A C 1
ATOM 868 O O . GLN A 1 106 ? -21.556 4.138 15.215 1.00 69.69 106 GLN A O 1
ATOM 873 N N . LEU A 1 107 ? -20.166 4.381 13.481 1.00 71.44 107 LEU A N 1
ATOM 874 C CA . LEU A 1 107 ? -19.644 3.008 13.541 1.00 71.44 107 LEU A CA 1
ATOM 875 C C . LEU A 1 107 ? -18.488 2.845 14.543 1.00 71.44 107 LEU A C 1
ATOM 877 O O . LEU A 1 107 ? -18.258 1.747 15.060 1.00 71.44 107 LEU A O 1
ATOM 881 N N . LEU A 1 108 ? -17.749 3.922 14.824 1.00 68.75 108 LEU A N 1
ATOM 882 C CA . LEU A 1 108 ? -16.652 3.970 15.791 1.00 68.75 108 LEU A CA 1
ATOM 883 C C . LEU A 1 108 ? -17.173 4.307 17.200 1.00 68.75 108 LEU A C 1
ATOM 885 O O . LEU A 1 108 ? -16.757 5.300 17.794 1.00 68.75 108 LEU A O 1
ATOM 889 N N . ASN A 1 109 ? -18.052 3.456 17.746 1.00 59.62 109 ASN A N 1
ATOM 890 C CA . ASN A 1 109 ? -18.612 3.612 19.100 1.00 59.62 109 ASN A CA 1
ATOM 891 C C . ASN A 1 109 ? -17.538 3.689 20.203 1.00 59.62 109 ASN A C 1
ATOM 893 O O . ASN A 1 109 ? -17.748 4.337 21.224 1.00 59.62 109 ASN A O 1
ATOM 897 N N . ASP A 1 110 ? -16.368 3.075 19.992 1.00 65.31 110 ASP A N 1
ATOM 898 C CA . ASP A 1 110 ? -15.208 3.200 20.873 1.00 65.31 110 ASP A CA 1
ATOM 899 C C . ASP A 1 110 ? -14.004 3.737 20.081 1.00 65.31 110 ASP A C 1
ATOM 901 O O . ASP A 1 110 ? -13.533 3.127 19.113 1.00 65.31 110 ASP A O 1
ATOM 905 N N . LYS A 1 111 ? -13.438 4.870 20.523 1.00 61.22 111 LYS A N 1
ATOM 906 C CA . LYS A 1 111 ? -12.170 5.414 19.993 1.00 61.22 111 LYS A CA 1
ATOM 907 C C . LYS A 1 111 ? -11.026 4.403 20.098 1.00 61.22 111 LYS A C 1
ATOM 90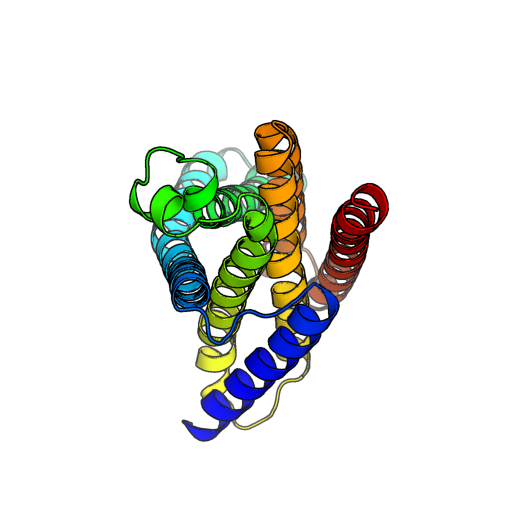9 O O . LYS A 1 111 ? -10.006 4.529 19.409 1.00 61.22 111 LYS A O 1
ATOM 914 N N . AS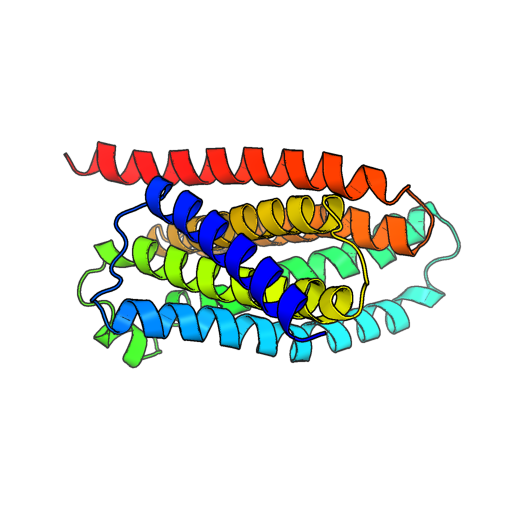N A 1 112 ? -11.174 3.384 20.939 1.00 64.81 112 ASN A N 1
ATOM 915 C CA . ASN A 1 112 ? -10.220 2.306 21.019 1.00 64.81 112 ASN A CA 1
ATOM 916 C C . ASN A 1 112 ? -10.258 1.346 19.820 1.00 64.81 112 ASN A C 1
ATOM 918 O O . ASN A 1 112 ? -9.235 0.714 19.549 1.00 64.81 112 ASN A O 1
ATOM 922 N N . ASP A 1 113 ? -11.309 1.316 19.009 1.00 80.12 113 ASP A N 1
ATOM 923 C CA . ASP A 1 113 ? -11.396 0.367 17.895 1.00 80.12 113 ASP A CA 1
ATOM 924 C C . ASP A 1 113 ? -10.742 0.820 16.588 1.00 80.12 113 ASP A C 1
ATOM 926 O O . ASP A 1 113 ? -10.619 0.025 15.660 1.00 80.12 113 ASP A O 1
ATOM 930 N N . TRP A 1 114 ? -10.229 2.050 16.517 1.00 85.56 114 TRP A N 1
ATOM 931 C CA . TRP A 1 114 ? -9.630 2.607 15.295 1.00 85.56 114 TRP A CA 1
ATOM 932 C C . TRP A 1 114 ? -8.553 1.705 14.677 1.00 85.56 114 TRP A C 1
ATOM 934 O O . TRP A 1 114 ? -8.474 1.581 13.461 1.00 85.56 114 TRP A O 1
ATOM 944 N N . LEU A 1 115 ? -7.737 1.046 15.508 1.00 86.81 115 LEU A N 1
ATOM 945 C CA . LEU A 1 115 ? -6.708 0.132 15.006 1.00 86.81 115 LEU A CA 1
ATOM 946 C C . LEU A 1 115 ? -7.280 -1.218 14.556 1.00 86.81 115 LEU A C 1
ATOM 948 O O . LEU A 1 115 ? -6.759 -1.803 13.621 1.00 86.81 115 LEU A O 1
ATOM 952 N N . ASN A 1 116 ? -8.361 -1.704 15.169 1.00 87.81 116 ASN A N 1
ATOM 953 C CA . ASN A 1 116 ? -9.014 -2.932 14.707 1.00 87.81 116 ASN A CA 1
ATOM 954 C C . ASN A 1 116 ? -9.668 -2.716 13.336 1.00 87.81 116 ASN A C 1
ATOM 956 O O . ASN A 1 116 ? -9.624 -3.590 12.475 1.00 87.81 116 ASN A O 1
ATOM 960 N N . TYR A 1 117 ? -10.244 -1.535 13.114 1.00 90.06 117 TYR A N 1
ATOM 961 C CA . TYR A 1 117 ? -10.827 -1.183 11.824 1.00 90.06 117 TYR A CA 1
ATOM 962 C C . TYR A 1 117 ? -9.775 -0.831 10.769 1.00 90.06 117 TYR A C 1
ATOM 964 O O . TYR A 1 117 ? -9.990 -1.100 9.593 1.00 90.06 117 TYR A O 1
ATOM 972 N N . SER A 1 118 ? -8.607 -0.311 11.156 1.00 91.75 118 SER A N 1
ATOM 973 C CA . SER A 1 118 ? -7.504 -0.127 10.205 1.00 91.75 118 SER A CA 1
ATOM 974 C C . SER A 1 118 ? -6.930 -1.458 9.714 1.00 91.75 118 SER A C 1
ATOM 976 O O . SER A 1 118 ? -6.601 -1.566 8.535 1.00 91.75 118 SER A O 1
ATOM 978 N N . LEU A 1 119 ? -6.893 -2.488 10.573 1.00 92.12 119 LEU A N 1
ATOM 979 C CA . LEU A 1 119 ? -6.589 -3.861 10.157 1.00 92.12 119 LEU A CA 1
ATOM 980 C C . LEU A 1 119 ? -7.605 -4.366 9.122 1.00 92.12 119 LEU A C 1
ATOM 982 O O . LEU A 1 119 ? -7.209 -4.977 8.136 1.00 92.12 119 LEU A O 1
ATOM 986 N N . ALA A 1 120 ? -8.897 -4.076 9.317 1.00 93.88 120 ALA A N 1
ATOM 987 C CA . ALA A 1 120 ? -9.958 -4.460 8.385 1.00 93.88 120 ALA A CA 1
ATOM 988 C C . ALA A 1 120 ? -9.792 -3.802 7.003 1.00 93.88 120 ALA A C 1
ATOM 990 O O . ALA A 1 120 ? -9.848 -4.499 5.991 1.00 93.88 120 ALA A O 1
ATOM 991 N N . ILE A 1 121 ? -9.520 -2.489 6.954 1.00 95.62 121 ILE A N 1
ATOM 992 C CA . ILE A 1 121 ? -9.243 -1.786 5.688 1.00 95.62 121 ILE A CA 1
ATOM 993 C C . ILE A 1 121 ? -8.015 -2.383 5.003 1.00 95.62 121 ILE A C 1
ATOM 995 O O . ILE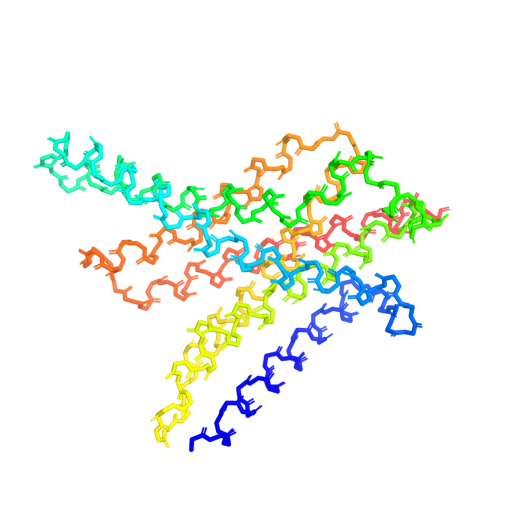 A 1 121 ? -8.081 -2.729 3.826 1.00 95.62 121 ILE A O 1
ATOM 999 N N . GLY A 1 122 ? -6.901 -2.509 5.731 1.00 95.69 122 GLY A N 1
ATOM 1000 C CA . GLY A 1 122 ? -5.661 -3.042 5.171 1.00 95.69 122 GLY A CA 1
ATOM 1001 C C . GLY A 1 122 ? -5.836 -4.465 4.637 1.00 95.69 122 GLY A C 1
ATOM 1002 O O . GLY A 1 122 ? -5.340 -4.775 3.560 1.00 95.69 122 GLY A O 1
ATOM 1003 N N . PHE A 1 123 ? -6.612 -5.297 5.338 1.00 95.44 123 PHE A N 1
ATOM 1004 C CA . PHE A 1 123 ? -6.970 -6.645 4.900 1.00 95.44 123 PHE A CA 1
ATOM 1005 C C . PHE A 1 123 ? -7.804 -6.637 3.618 1.00 95.44 123 PHE A C 1
ATOM 1007 O O . PHE A 1 123 ? -7.439 -7.307 2.655 1.00 95.44 123 PHE A O 1
ATOM 1014 N N . GLY A 1 124 ? -8.898 -5.868 3.590 1.00 96.88 124 GLY A N 1
ATOM 1015 C CA . GLY A 1 124 ? -9.776 -5.789 2.422 1.00 96.88 124 GLY A CA 1
ATOM 1016 C C . GLY A 1 124 ? -9.039 -5.297 1.182 1.00 96.88 124 GLY A C 1
ATOM 1017 O O . GLY A 1 124 ? -9.164 -5.898 0.119 1.00 96.88 124 GLY A O 1
ATOM 1018 N N . PHE A 1 125 ? -8.208 -4.263 1.342 1.00 97.81 125 PHE A N 1
ATOM 1019 C CA . PHE A 1 125 ? -7.367 -3.739 0.270 1.00 97.81 125 PHE A CA 1
ATOM 1020 C C . PHE A 1 125 ? -6.416 -4.809 -0.267 1.00 97.81 125 PHE A C 1
ATOM 1022 O O . PHE A 1 125 ? -6.387 -5.070 -1.465 1.00 97.81 125 PHE A O 1
ATOM 1029 N N . ALA A 1 126 ? -5.662 -5.458 0.622 1.00 96.25 126 ALA A N 1
ATOM 1030 C CA . ALA A 1 126 ? -4.576 -6.327 0.198 1.00 96.25 126 ALA A CA 1
ATOM 1031 C C . ALA A 1 126 ? -5.041 -7.672 -0.365 1.00 96.25 126 ALA A C 1
ATOM 1033 O O . ALA A 1 126 ? -4.452 -8.182 -1.315 1.00 96.25 126 ALA A O 1
ATOM 1034 N N . ILE A 1 127 ? -6.113 -8.246 0.192 1.00 96.31 127 ILE A N 1
ATOM 1035 C CA . ILE A 1 127 ? -6.737 -9.444 -0.381 1.00 96.31 127 ILE A CA 1
ATOM 1036 C C . ILE A 1 127 ? -7.262 -9.143 -1.773 1.00 96.31 127 ILE A C 1
ATOM 1038 O O . ILE A 1 127 ? -7.048 -9.928 -2.696 1.00 96.31 127 ILE A O 1
ATOM 1042 N N . TRP A 1 128 ? -7.935 -8.007 -1.929 1.00 96.81 128 TRP A N 1
ATOM 1043 C CA . TRP A 1 128 ? -8.515 -7.656 -3.209 1.00 96.81 128 TRP A CA 1
ATOM 1044 C C . TRP A 1 128 ? -7.451 -7.371 -4.265 1.00 96.81 128 TRP A C 1
ATOM 1046 O O . TRP A 1 128 ? -7.548 -7.901 -5.370 1.00 96.81 128 TRP A O 1
ATOM 1056 N N . GLU A 1 129 ? -6.385 -6.655 -3.910 1.00 95.38 129 GLU A N 1
ATOM 1057 C CA . GLU A 1 129 ? -5.220 -6.493 -4.778 1.00 95.38 129 GLU A CA 1
ATOM 1058 C C . GLU A 1 129 ? -4.619 -7.850 -5.175 1.00 95.38 129 GLU A C 1
ATOM 1060 O O . GLU A 1 129 ? -4.410 -8.109 -6.361 1.00 95.38 129 GLU A O 1
ATOM 1065 N N . ALA A 1 130 ? -4.359 -8.739 -4.209 1.00 94.31 130 ALA A N 1
ATOM 1066 C CA . ALA A 1 130 ? -3.753 -10.040 -4.480 1.00 94.31 130 ALA A CA 1
ATOM 1067 C C . ALA A 1 130 ? -4.624 -10.898 -5.411 1.00 94.31 130 ALA A C 1
ATOM 1069 O O . ALA A 1 130 ? -4.118 -11.545 -6.332 1.00 94.31 130 ALA A O 1
ATOM 1070 N N . ILE A 1 131 ? -5.945 -10.866 -5.226 1.00 93.19 131 ILE A N 1
ATOM 1071 C CA . ILE A 1 131 ? -6.879 -11.558 -6.114 1.00 93.19 131 ILE A CA 1
ATOM 1072 C C . ILE A 1 131 ? -6.869 -10.917 -7.504 1.00 93.19 131 ILE A C 1
ATOM 1074 O O . ILE A 1 131 ? -6.753 -11.620 -8.510 1.00 93.19 131 ILE A O 1
ATOM 1078 N N . ARG A 1 132 ? -6.977 -9.588 -7.574 1.00 92.62 132 ARG A N 1
ATOM 1079 C CA . ARG A 1 132 ? -7.168 -8.863 -8.831 1.00 92.62 132 ARG A CA 1
ATOM 1080 C C . ARG A 1 132 ? -5.921 -8.860 -9.707 1.00 92.62 132 ARG A C 1
ATOM 1082 O O . ARG A 1 132 ? -6.041 -9.068 -10.912 1.00 92.62 132 ARG A O 1
ATOM 1089 N N . LEU A 1 133 ? -4.754 -8.629 -9.111 1.00 89.56 133 LEU A N 1
ATOM 1090 C CA . LEU A 1 133 ? -3.488 -8.482 -9.830 1.00 89.56 133 LEU A CA 1
ATOM 1091 C C . LEU A 1 133 ? -2.734 -9.797 -10.003 1.00 89.56 133 LEU A C 1
ATOM 1093 O O . LEU A 1 133 ? -1.893 -9.883 -10.891 1.00 89.56 133 LEU A O 1
ATOM 1097 N N . VAL A 1 134 ? -3.011 -10.813 -9.179 1.00 86.94 134 VAL A N 1
ATOM 1098 C CA . VAL A 1 134 ? -2.260 -12.074 -9.224 1.00 86.94 134 VAL A CA 1
ATOM 1099 C C . VAL A 1 134 ? -3.170 -13.270 -9.424 1.00 86.94 134 VAL A C 1
ATOM 1101 O O . VAL A 1 134 ? -3.052 -13.903 -10.469 1.00 86.94 134 VAL A O 1
ATOM 1104 N N . ALA A 1 135 ? -4.111 -13.561 -8.517 1.00 85.31 135 ALA A N 1
ATOM 1105 C CA . ALA A 1 135 ? -4.935 -14.773 -8.637 1.00 85.31 135 ALA A CA 1
ATOM 1106 C C . ALA A 1 135 ? -5.699 -14.831 -9.969 1.00 85.31 135 ALA A C 1
ATOM 1108 O O . ALA A 1 135 ? -5.754 -15.884 -10.601 1.00 85.31 135 ALA A O 1
ATOM 1109 N N . TYR A 1 136 ? -6.262 -13.703 -10.411 1.00 85.12 136 TYR A N 1
ATOM 1110 C CA . TYR A 1 136 ? -6.999 -13.630 -11.667 1.00 85.12 136 TYR A CA 1
ATOM 1111 C C . TYR A 1 136 ? -6.084 -13.836 -12.889 1.00 85.12 136 TYR A C 1
ATOM 1113 O O . TYR A 1 136 ? -6.345 -14.789 -13.628 1.00 85.12 136 TYR A O 1
ATOM 1121 N N . PRO A 1 137 ? -4.986 -13.077 -13.091 1.00 84.44 137 PRO A N 1
ATOM 1122 C CA . PRO A 1 137 ? -4.066 -13.324 -14.206 1.00 84.44 137 PRO A CA 1
ATOM 1123 C C . PRO A 1 137 ? -3.446 -14.726 -14.236 1.00 84.44 137 PRO A C 1
ATOM 1125 O O . PRO A 1 137 ? -3.348 -15.324 -15.304 1.00 84.44 137 PRO A O 1
ATOM 1128 N N . ILE A 1 138 ? -3.070 -15.294 -13.087 1.00 82.75 138 ILE A N 1
ATOM 1129 C CA . ILE A 1 138 ? -2.417 -16.615 -13.058 1.00 82.75 138 ILE A CA 1
ATOM 1130 C C . ILE A 1 138 ? -3.409 -17.784 -13.098 1.00 82.75 138 ILE A C 1
ATOM 1132 O O . ILE A 1 138 ? -3.003 -18.922 -13.314 1.00 82.75 138 ILE A O 1
ATOM 1136 N N . SER A 1 139 ? -4.714 -17.539 -12.929 1.00 81.69 139 SER A N 1
ATOM 1137 C CA . SER A 1 139 ? -5.741 -18.595 -13.017 1.00 81.69 139 SER A CA 1
ATOM 1138 C C . SER A 1 139 ? -5.867 -19.231 -14.408 1.00 81.69 139 SER A C 1
ATOM 1140 O O . SER A 1 139 ? -6.468 -20.302 -14.558 1.00 81.69 139 SER A O 1
ATOM 1142 N N . TYR A 1 140 ? -5.286 -18.575 -15.414 1.00 79.88 140 TYR A N 1
ATOM 1143 C CA . TYR A 1 140 ? -5.180 -19.051 -16.790 1.00 79.88 140 TYR A CA 1
ATOM 1144 C C . TYR A 1 140 ? -3.979 -19.983 -17.015 1.00 79.88 140 TYR A C 1
ATOM 1146 O O . TYR A 1 140 ? -3.880 -20.591 -18.077 1.00 79.88 140 TYR A O 1
ATOM 1154 N N . LEU A 1 141 ? -3.084 -20.126 -16.032 1.00 78.88 141 LEU A N 1
ATOM 1155 C CA . LEU A 1 141 ? -1.920 -21.007 -16.118 1.00 78.88 141 LEU A CA 1
ATOM 1156 C C . LEU A 1 141 ? -2.276 -22.459 -15.766 1.00 78.88 141 LEU A C 1
ATOM 1158 O O . LEU A 1 141 ? -3.280 -22.746 -15.109 1.00 78.88 141 LEU A O 1
ATOM 1162 N N . THR A 1 142 ? -1.429 -23.389 -16.208 1.00 73.94 142 THR A N 1
ATOM 1163 C CA . THR A 1 142 ? -1.581 -24.832 -15.956 1.00 73.94 142 THR A CA 1
ATOM 1164 C C . THR A 1 142 ? -0.823 -25.315 -14.720 1.00 73.94 142 THR A C 1
ATOM 1166 O O . THR A 1 142 ? -1.063 -26.432 -14.267 1.00 73.94 142 THR A O 1
ATOM 1169 N N . THR A 1 143 ? 0.058 -24.488 -14.150 1.00 76.31 143 THR A N 1
ATOM 1170 C CA . THR A 1 143 ? 0.926 -24.849 -13.023 1.00 76.31 143 THR A CA 1
ATOM 1171 C C . THR A 1 143 ? 0.871 -23.824 -11.893 1.00 76.31 143 THR A C 1
ATOM 1173 O O . THR A 1 143 ? 0.542 -22.649 -12.082 1.00 76.31 143 THR A O 1
ATOM 1176 N N . LEU A 1 144 ? 1.196 -24.290 -10.685 1.00 75.75 144 LEU A N 1
ATOM 1177 C CA . LEU A 1 144 ? 1.305 -23.445 -9.505 1.00 75.75 144 LEU A CA 1
ATOM 1178 C C . LEU A 1 144 ? 2.613 -22.639 -9.553 1.00 75.75 144 LEU A C 1
ATOM 1180 O O . LEU A 1 144 ? 3.692 -23.216 -9.682 1.00 75.75 144 LEU A O 1
ATOM 1184 N N . MET A 1 145 ? 2.524 -21.317 -9.397 1.00 80.75 145 MET A N 1
ATOM 1185 C CA . MET A 1 145 ? 3.687 -20.431 -9.334 1.00 80.75 145 MET A CA 1
ATOM 1186 C C . MET A 1 145 ? 3.887 -19.919 -7.909 1.00 80.75 145 MET A C 1
ATOM 1188 O O . MET A 1 145 ? 3.134 -19.074 -7.433 1.00 80.75 145 MET A O 1
ATOM 1192 N N . TRP A 1 146 ? 4.927 -20.399 -7.230 1.00 81.38 146 TRP A N 1
ATOM 1193 C CA . TRP A 1 146 ? 5.195 -20.039 -5.833 1.00 81.38 146 TRP A CA 1
ATOM 1194 C C . TRP A 1 146 ? 5.668 -18.601 -5.642 1.00 81.38 146 TRP A C 1
ATOM 1196 O O . TRP A 1 146 ? 5.341 -17.962 -4.647 1.00 81.38 146 TRP A O 1
ATOM 1206 N N . LEU A 1 147 ? 6.432 -18.080 -6.595 1.00 83.31 147 LEU A N 1
ATOM 1207 C CA . LEU A 1 147 ? 7.101 -16.796 -6.437 1.00 83.31 147 LEU A CA 1
ATOM 1208 C C . LEU A 1 147 ? 6.116 -15.602 -6.405 1.00 83.31 147 LEU A C 1
ATOM 1210 O O . LEU A 1 147 ? 6.197 -14.810 -5.463 1.00 83.31 147 LEU A O 1
ATOM 1214 N N . PRO A 1 148 ? 5.100 -15.525 -7.293 1.00 83.50 148 PRO A N 1
ATOM 1215 C CA . PRO A 1 148 ? 4.019 -14.545 -7.163 1.00 83.50 148 PRO A CA 1
ATOM 1216 C C . PRO A 1 148 ? 3.213 -14.692 -5.866 1.00 83.50 148 PRO A C 1
ATOM 1218 O O . PRO A 1 148 ? 2.755 -13.693 -5.317 1.00 83.50 148 PRO A O 1
ATOM 1221 N N . ILE A 1 149 ? 3.043 -15.917 -5.343 1.00 85.12 149 ILE A N 1
ATOM 1222 C CA . ILE A 1 149 ? 2.358 -16.121 -4.056 1.00 85.12 149 ILE A CA 1
ATOM 1223 C C . ILE A 1 149 ? 3.150 -15.442 -2.942 1.00 85.12 149 ILE A C 1
ATOM 1225 O O . ILE A 1 149 ? 2.576 -14.667 -2.182 1.00 85.12 149 ILE A O 1
ATOM 1229 N N . ILE A 1 150 ? 4.457 -15.707 -2.859 1.00 86.25 150 ILE A N 1
ATOM 1230 C CA . ILE A 1 150 ? 5.332 -15.137 -1.826 1.00 86.25 150 ILE A CA 1
ATOM 1231 C C . ILE A 1 150 ? 5.284 -13.610 -1.877 1.00 86.25 150 ILE A C 1
ATOM 1233 O O . ILE A 1 150 ? 5.068 -12.971 -0.851 1.00 86.25 150 ILE A O 1
ATOM 1237 N N . GLU A 1 151 ? 5.409 -13.021 -3.066 1.00 86.12 151 GLU A N 1
ATOM 1238 C CA . GLU A 1 151 ? 5.316 -11.571 -3.251 1.00 86.12 151 GLU A CA 1
ATOM 1239 C C . GLU A 1 151 ? 3.999 -11.001 -2.709 1.00 86.12 151 GLU A C 1
ATOM 1241 O O . GLU A 1 151 ? 4.000 -10.025 -1.955 1.00 86.12 151 GLU A O 1
ATOM 1246 N N . ARG A 1 152 ? 2.869 -11.644 -3.031 1.00 90.19 152 ARG A N 1
ATOM 1247 C CA . ARG A 1 152 ? 1.551 -11.199 -2.562 1.00 90.19 152 ARG A CA 1
ATOM 1248 C C . ARG A 1 152 ? 1.371 -11.366 -1.064 1.00 90.19 152 ARG A C 1
ATOM 1250 O O . ARG A 1 152 ? 0.738 -10.520 -0.442 1.00 90.19 152 ARG A O 1
ATOM 1257 N N . VAL A 1 153 ? 1.959 -12.395 -0.464 1.00 87.94 153 VAL A N 1
ATOM 1258 C CA . VAL A 1 153 ? 1.986 -12.542 0.995 1.00 87.94 153 VAL A CA 1
ATOM 1259 C C . VAL A 1 153 ? 2.691 -11.351 1.644 1.00 87.94 153 VAL A C 1
ATOM 1261 O O . VAL A 1 153 ? 2.159 -10.777 2.596 1.00 87.94 153 VAL A O 1
ATOM 1264 N N . MET A 1 154 ? 3.831 -10.921 1.097 1.00 89.19 154 MET A N 1
ATOM 1265 C CA . MET A 1 154 ? 4.550 -9.754 1.620 1.00 89.19 154 MET A CA 1
ATOM 1266 C C . MET A 1 154 ? 3.756 -8.458 1.415 1.00 89.19 154 MET A C 1
ATOM 1268 O O . MET A 1 154 ? 3.689 -7.640 2.333 1.00 89.19 154 MET A O 1
ATOM 1272 N N . ALA A 1 155 ? 3.104 -8.290 0.259 1.00 92.00 155 ALA A N 1
ATOM 1273 C CA . ALA A 1 155 ? 2.223 -7.150 -0.005 1.00 92.00 155 ALA A CA 1
ATOM 1274 C C . ALA A 1 155 ? 1.045 -7.099 0.986 1.00 92.00 155 ALA A C 1
ATOM 1276 O O . ALA A 1 155 ? 0.760 -6.048 1.561 1.00 92.00 155 ALA A O 1
ATOM 1277 N N . ILE A 1 156 ? 0.425 -8.247 1.283 1.00 92.81 156 ILE A N 1
ATOM 1278 C CA . ILE A 1 156 ? -0.633 -8.375 2.295 1.00 92.81 156 ILE A CA 1
ATOM 1279 C C . ILE A 1 156 ? -0.149 -7.934 3.672 1.00 92.81 156 ILE A C 1
ATOM 1281 O O . ILE A 1 156 ? -0.779 -7.080 4.303 1.00 92.81 156 ILE A O 1
ATOM 1285 N N . MET A 1 157 ? 0.983 -8.475 4.129 1.00 91.06 157 MET A N 1
ATOM 1286 C CA . MET A 1 157 ? 1.581 -8.071 5.403 1.00 91.06 157 MET A CA 1
ATOM 1287 C C . MET A 1 157 ? 1.836 -6.565 5.443 1.00 91.06 157 MET A C 1
ATOM 1289 O O . MET A 1 157 ? 1.514 -5.905 6.435 1.00 91.06 157 MET A O 1
ATOM 1293 N N . PHE A 1 158 ? 2.400 -6.026 4.361 1.00 94.25 158 PHE A N 1
ATOM 1294 C CA . PHE A 1 158 ? 2.737 -4.619 4.261 1.00 94.25 158 PHE A CA 1
ATOM 1295 C C . PHE A 1 158 ? 1.495 -3.730 4.299 1.00 94.25 158 PHE A C 1
ATOM 1297 O O . PHE A 1 158 ? 1.464 -2.807 5.101 1.00 94.25 158 PHE A O 1
ATOM 1304 N N . HIS A 1 159 ? 0.452 -4.002 3.516 1.00 96.00 159 HIS A N 1
ATOM 1305 C CA . HIS A 1 159 ? -0.742 -3.153 3.472 1.00 96.00 159 HIS A CA 1
ATOM 1306 C C . HIS A 1 159 ? -1.543 -3.158 4.769 1.00 96.00 159 HIS A C 1
ATOM 1308 O O . HIS A 1 159 ? -2.048 -2.107 5.177 1.00 96.00 159 HIS A O 1
ATOM 1314 N N . VAL A 1 160 ? -1.640 -4.307 5.442 1.00 93.75 160 VAL A N 1
ATOM 1315 C CA . VAL A 1 160 ? -2.232 -4.374 6.783 1.00 93.75 160 VAL A CA 1
ATOM 1316 C C . VAL A 1 160 ? -1.408 -3.513 7.746 1.00 93.75 160 VAL A C 1
ATOM 1318 O O . VAL A 1 160 ? -1.955 -2.638 8.421 1.00 93.75 160 VAL A O 1
ATOM 1321 N N . ALA A 1 161 ? -0.082 -3.681 7.747 1.00 92.75 161 ALA A N 1
ATOM 1322 C CA . ALA A 1 161 ? 0.814 -2.930 8.618 1.00 92.75 161 ALA A CA 1
ATOM 1323 C C . ALA A 1 161 ? 0.821 -1.416 8.320 1.00 92.75 161 ALA A C 1
ATOM 1325 O O . ALA A 1 161 ? 0.697 -0.607 9.240 1.00 92.75 161 ALA A O 1
ATOM 1326 N N . SER A 1 162 ? 0.914 -1.011 7.052 1.00 95.69 162 SER A N 1
ATOM 1327 C CA . SER A 1 162 ? 0.943 0.387 6.601 1.00 95.69 162 SER A CA 1
ATOM 1328 C C . SER A 1 162 ? -0.330 1.119 7.004 1.00 95.69 162 SER A C 1
ATOM 1330 O O . SER A 1 162 ? -0.265 2.195 7.602 1.00 95.69 162 SER A O 1
ATOM 1332 N N . THR A 1 163 ? -1.484 0.479 6.809 1.00 95.25 163 THR A N 1
ATOM 1333 C CA . THR A 1 163 ? -2.784 1.057 7.156 1.00 95.25 163 THR A CA 1
ATOM 1334 C C . THR A 1 163 ? -2.900 1.252 8.666 1.00 95.25 163 THR A C 1
ATOM 1336 O O . THR A 1 163 ? -3.264 2.331 9.139 1.00 95.25 163 THR A O 1
ATOM 1339 N N . THR A 1 164 ? -2.514 0.248 9.458 1.00 92.19 164 THR A N 1
ATOM 1340 C CA . THR A 1 164 ? -2.506 0.363 10.921 1.00 92.19 164 THR A CA 1
ATOM 1341 C C . THR A 1 164 ? -1.513 1.404 11.426 1.00 92.19 164 THR A C 1
ATOM 1343 O O . THR A 1 164 ? -1.847 2.175 12.330 1.00 92.19 164 THR A O 1
ATOM 1346 N N . CYS A 1 165 ? -0.329 1.481 10.823 1.00 93.88 165 CYS A N 1
ATOM 1347 C CA . CYS A 1 165 ? 0.701 2.463 11.139 1.00 93.88 165 CYS A CA 1
ATOM 1348 C C . CYS A 1 165 ? 0.218 3.897 10.868 1.00 93.88 165 CYS A C 1
ATOM 1350 O O . CYS A 1 165 ? 0.327 4.768 11.737 1.00 93.88 165 CYS A O 1
ATOM 1352 N N . PHE A 1 166 ? -0.406 4.146 9.715 1.00 94.00 166 PHE A N 1
ATOM 1353 C CA . PHE A 1 166 ? -0.954 5.463 9.404 1.00 94.00 166 PHE A CA 1
ATOM 1354 C C . PHE A 1 166 ? -2.063 5.851 10.391 1.00 94.00 166 PHE A C 1
ATOM 1356 O O . PHE A 1 166 ? -2.016 6.919 11.011 1.00 94.00 166 PHE A O 1
ATOM 1363 N N . VAL A 1 167 ? -3.022 4.959 10.637 1.00 91.62 167 VAL A N 1
ATOM 1364 C CA . VAL A 1 167 ? -4.134 5.240 11.559 1.00 91.62 167 VAL A CA 1
ATOM 1365 C C . VAL A 1 167 ? -3.651 5.443 12.996 1.00 91.62 167 VAL A C 1
ATOM 1367 O O . VAL A 1 167 ? -4.198 6.282 13.717 1.00 91.62 167 VAL A O 1
ATOM 1370 N N . TYR A 1 168 ? -2.577 4.766 13.411 1.00 90.69 168 TYR A N 1
ATOM 1371 C CA . TYR A 1 168 ? -1.894 5.072 14.668 1.00 90.69 168 TYR A CA 1
ATOM 1372 C C . TYR A 1 168 ? -1.412 6.530 14.706 1.00 90.69 168 TYR A C 1
ATOM 1374 O O . TYR A 1 168 ? -1.646 7.232 15.693 1.00 90.69 168 TYR A O 1
ATOM 1382 N N . GLY A 1 169 ? -0.796 7.019 13.629 1.00 91.25 169 GLY A N 1
ATOM 1383 C CA . GLY A 1 169 ? -0.422 8.424 13.489 1.00 91.25 169 GLY A CA 1
ATOM 1384 C C . GLY A 1 169 ? -1.612 9.377 13.576 1.00 91.25 169 GLY A C 1
ATOM 1385 O O . GLY A 1 169 ? -1.551 10.354 14.323 1.00 91.25 169 GLY A O 1
ATOM 1386 N N . VAL A 1 170 ? -2.715 9.070 12.886 1.00 89.94 170 VAL A N 1
ATOM 1387 C CA . VAL A 1 170 ? -3.958 9.862 12.945 1.00 89.94 170 VAL A CA 1
ATOM 1388 C C . VAL A 1 170 ? -4.497 9.934 14.378 1.00 89.94 170 VAL A C 1
ATOM 1390 O O . VAL A 1 170 ? -4.757 11.031 14.878 1.00 89.94 170 VAL A O 1
ATOM 1393 N N . LYS A 1 171 ? -4.587 8.793 15.080 1.00 86.75 171 LYS A N 1
ATOM 1394 C CA . LYS A 1 171 ? -5.040 8.731 16.482 1.00 86.75 171 LYS A CA 1
ATOM 1395 C C . LYS A 1 171 ? -4.184 9.613 17.398 1.00 86.75 171 LYS A C 1
ATOM 1397 O O . LYS A 1 171 ? -4.715 10.276 18.285 1.00 86.75 171 LYS A O 1
ATOM 1402 N N . ASN A 1 172 ? -2.873 9.651 17.162 1.00 87.31 172 ASN A N 1
ATOM 1403 C CA . ASN A 1 172 ? -1.905 10.394 17.971 1.00 87.31 172 ASN A CA 1
ATOM 1404 C C . ASN A 1 172 ? -1.639 11.830 17.475 1.00 87.31 172 ASN A C 1
ATOM 1406 O O . ASN A 1 172 ? -0.636 12.422 17.871 1.00 87.31 172 ASN A O 1
ATOM 1410 N N . LYS A 1 173 ? -2.493 12.394 16.604 1.00 89.81 173 LYS A N 1
ATOM 1411 C CA . LYS A 1 173 ? -2.331 13.744 16.017 1.00 89.81 173 LYS A CA 1
ATOM 1412 C C . LYS A 1 173 ? -0.993 13.949 15.277 1.00 89.81 173 LYS A C 1
ATOM 1414 O O . LYS A 1 173 ? -0.499 15.063 15.162 1.00 89.81 173 LYS A O 1
ATOM 1419 N N . LYS A 1 174 ? -0.408 12.867 14.759 1.00 92.88 174 LYS A N 1
ATOM 1420 C CA . LYS A 1 174 ? 0.838 12.831 13.971 1.00 92.88 174 LYS A CA 1
ATOM 1421 C C . LYS A 1 174 ? 0.568 12.328 12.546 1.00 92.88 174 LYS A C 1
ATOM 1423 O O . LYS A 1 174 ? 1.403 11.636 11.967 1.00 92.88 174 LYS A O 1
ATOM 1428 N N . SER A 1 175 ? -0.610 12.641 11.997 1.00 93.06 175 SER A N 1
ATOM 1429 C CA . SER A 1 175 ? -1.098 12.114 10.714 1.00 93.06 175 SER A CA 1
ATOM 1430 C C . SER A 1 175 ? -0.117 12.361 9.570 1.00 93.06 175 SER A C 1
ATOM 1432 O O . SER A 1 175 ? 0.230 11.411 8.886 1.00 93.06 175 SER A O 1
ATOM 1434 N N . ILE A 1 176 ? 0.400 13.585 9.416 1.00 95.75 176 ILE A N 1
ATOM 1435 C CA . ILE A 1 176 ? 1.337 13.941 8.334 1.00 95.75 176 ILE A CA 1
ATOM 1436 C C . ILE A 1 176 ? 2.623 13.110 8.413 1.00 95.75 176 ILE A C 1
ATOM 1438 O O . ILE A 1 176 ? 3.027 12.508 7.424 1.00 95.75 176 ILE A O 1
ATOM 1442 N N . LYS A 1 177 ? 3.244 13.014 9.597 1.00 96.19 177 LYS A N 1
ATOM 1443 C CA . LYS A 1 177 ? 4.484 12.241 9.784 1.00 96.19 177 LYS A CA 1
ATOM 1444 C C . LYS A 1 177 ? 4.297 10.778 9.385 1.00 96.19 177 LYS A C 1
ATOM 1446 O O . LYS A 1 177 ? 5.134 10.214 8.690 1.00 96.19 177 LYS A O 1
ATOM 1451 N N . PHE A 1 178 ? 3.215 10.164 9.856 1.00 95.56 178 PHE A N 1
ATOM 1452 C CA . PHE A 1 178 ? 2.944 8.759 9.573 1.00 95.56 178 PHE A CA 1
ATOM 1453 C C . PHE A 1 178 ? 2.482 8.533 8.134 1.00 95.56 178 PHE A C 1
ATOM 1455 O O . PHE A 1 178 ? 2.874 7.526 7.563 1.00 95.56 178 PHE A O 1
ATOM 1462 N N . TYR A 1 179 ? 1.741 9.472 7.540 1.00 97.06 179 TYR A N 1
ATOM 1463 C CA . TYR A 1 179 ? 1.377 9.454 6.123 1.00 97.06 179 TYR A CA 1
ATOM 1464 C C . TYR A 1 179 ? 2.612 9.451 5.224 1.00 97.06 179 TYR A C 1
ATOM 1466 O O . TYR A 1 179 ? 2.742 8.579 4.368 1.00 97.06 179 TYR A O 1
ATOM 1474 N N . LEU A 1 180 ? 3.538 10.390 5.448 1.00 97.94 180 LEU A N 1
ATOM 1475 C CA . LEU A 1 180 ? 4.787 10.467 4.692 1.00 97.94 180 LEU A CA 1
ATOM 1476 C C . LEU A 1 180 ? 5.607 9.187 4.864 1.00 97.94 180 LEU A C 1
ATOM 1478 O O . LEU A 1 180 ? 6.074 8.635 3.874 1.00 97.94 180 LEU A O 1
ATOM 1482 N N . LEU A 1 181 ? 5.721 8.683 6.099 1.00 96.69 181 LEU A N 1
ATOM 1483 C CA . LEU A 1 181 ? 6.417 7.429 6.380 1.00 96.69 181 LEU A CA 1
ATOM 1484 C C . LEU A 1 181 ? 5.834 6.268 5.562 1.00 96.69 181 LEU A C 1
ATOM 1486 O O . LEU A 1 181 ? 6.573 5.637 4.817 1.00 96.69 181 LEU A O 1
ATOM 1490 N N . VAL A 1 182 ? 4.526 6.000 5.668 1.00 97.06 182 VAL A N 1
ATOM 1491 C CA . VAL A 1 182 ? 3.921 4.849 4.975 1.00 97.06 182 VAL A CA 1
ATOM 1492 C C . VAL A 1 182 ? 3.949 5.013 3.458 1.00 97.06 182 VAL A C 1
ATOM 1494 O O . VAL A 1 182 ? 4.239 4.048 2.761 1.00 97.06 182 VAL A O 1
ATOM 1497 N N . SER A 1 183 ? 3.711 6.224 2.948 1.00 98.19 183 SER A N 1
ATOM 1498 C CA . SER A 1 183 ? 3.613 6.482 1.506 1.00 98.19 183 SER A CA 1
ATOM 1499 C C . SER A 1 183 ? 4.971 6.386 0.826 1.00 98.19 183 SER A C 1
ATOM 1501 O O . SER A 1 183 ? 5.088 5.769 -0.229 1.00 98.19 183 SER A O 1
ATOM 1503 N N . ILE A 1 184 ? 6.014 6.947 1.449 1.00 97.38 184 ILE A N 1
ATOM 1504 C CA . ILE A 1 184 ? 7.382 6.843 0.934 1.00 97.38 184 ILE A CA 1
ATOM 1505 C C . ILE A 1 184 ? 7.850 5.394 1.022 1.00 97.38 184 ILE A C 1
ATOM 1507 O O . ILE A 1 184 ? 8.361 4.875 0.036 1.00 97.38 184 ILE A O 1
ATOM 1511 N N . THR A 1 185 ? 7.645 4.709 2.155 1.00 96.06 185 THR A N 1
ATOM 1512 C CA . THR A 1 185 ? 8.023 3.292 2.269 1.00 96.06 185 THR A CA 1
ATOM 1513 C C . THR A 1 185 ? 7.314 2.440 1.219 1.00 96.06 185 THR A C 1
ATOM 1515 O O . THR A 1 185 ? 7.967 1.635 0.566 1.00 96.06 185 THR A O 1
ATOM 1518 N N . HIS A 1 186 ? 6.017 2.650 1.000 1.00 97.19 186 HIS A N 1
ATOM 1519 C CA . HIS A 1 186 ? 5.271 1.951 -0.041 1.00 97.19 186 HIS A CA 1
ATOM 1520 C C . HIS A 1 186 ? 5.844 2.244 -1.433 1.00 97.19 186 HIS A C 1
ATOM 1522 O O . HIS A 1 186 ? 6.178 1.319 -2.170 1.00 97.19 186 HIS A O 1
ATOM 1528 N N . GLY A 1 187 ? 6.047 3.518 -1.778 1.00 96.44 187 GLY A N 1
ATOM 1529 C CA . GLY 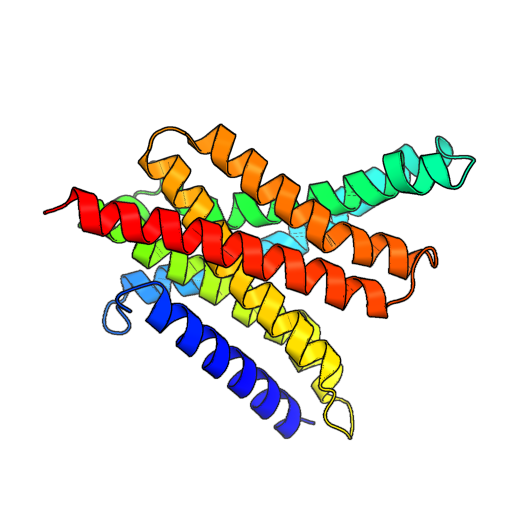A 1 187 ? 6.653 3.878 -3.057 1.00 96.44 187 GLY A CA 1
ATOM 1530 C C . GLY A 1 187 ? 8.030 3.237 -3.253 1.00 96.44 187 GLY A C 1
ATOM 1531 O O . GLY A 1 187 ? 8.313 2.715 -4.324 1.00 96.44 187 GLY A O 1
ATOM 1532 N N . LEU A 1 188 ? 8.857 3.174 -2.207 1.00 94.12 188 LEU A N 1
ATOM 1533 C CA . LEU A 1 188 ? 10.159 2.505 -2.257 1.00 94.12 188 LEU A CA 1
ATOM 1534 C C . LEU A 1 188 ? 10.056 0.981 -2.431 1.00 94.12 188 LEU A C 1
ATOM 1536 O O . LEU A 1 188 ? 10.919 0.408 -3.089 1.00 94.12 188 LEU A O 1
ATOM 1540 N N . ILE A 1 189 ? 9.015 0.328 -1.904 1.00 93.81 189 ILE A N 1
ATOM 1541 C CA . ILE A 1 189 ? 8.741 -1.099 -2.169 1.00 93.81 189 ILE A CA 1
ATOM 1542 C C . ILE A 1 189 ? 8.343 -1.316 -3.634 1.00 93.81 189 ILE A C 1
ATOM 1544 O O . ILE A 1 189 ? 8.767 -2.297 -4.242 1.00 93.81 189 ILE A O 1
ATOM 1548 N N . ASN A 1 190 ? 7.576 -0.391 -4.217 1.00 94.38 190 ASN A N 1
ATOM 1549 C CA . ASN A 1 190 ? 7.141 -0.485 -5.614 1.00 94.38 190 ASN A CA 1
ATOM 1550 C C . ASN A 1 190 ? 8.235 -0.071 -6.605 1.00 94.38 190 ASN A C 1
ATOM 1552 O O . ASN A 1 190 ? 8.195 -0.458 -7.770 1.00 94.38 190 ASN A O 1
ATOM 1556 N N . TYR A 1 191 ? 9.229 0.701 -6.173 1.00 95.25 191 TYR A N 1
ATOM 1557 C CA . TYR A 1 191 ? 10.273 1.218 -7.052 1.00 95.25 191 TYR A CA 1
ATOM 1558 C C . TYR A 1 191 ? 11.082 0.121 -7.780 1.00 95.25 191 TYR A C 1
ATOM 1560 O O . TYR A 1 191 ? 11.244 0.232 -8.998 1.00 95.25 191 TYR A O 1
ATOM 1568 N N . PRO A 1 192 ? 11.496 -0.987 -7.129 1.00 93.69 192 PRO A N 1
ATOM 1569 C CA . PRO A 1 192 ? 12.051 -2.155 -7.814 1.00 93.69 192 PRO A CA 1
ATOM 1570 C C . PRO A 1 192 ? 11.185 -2.704 -8.958 1.00 93.69 192 PRO A C 1
ATOM 1572 O O . PRO A 1 192 ? 11.732 -3.154 -9.961 1.00 93.69 192 PRO A O 1
ATOM 1575 N N . VAL A 1 193 ? 9.852 -2.637 -8.861 1.00 92.12 193 VAL A N 1
ATOM 1576 C CA . VAL A 1 193 ? 8.950 -3.080 -9.942 1.00 92.12 193 VAL A CA 1
ATOM 1577 C C . VAL A 1 193 ? 9.127 -2.201 -11.180 1.00 92.12 193 VAL A C 1
ATOM 1579 O O . VAL A 1 193 ? 9.262 -2.719 -12.289 1.00 92.12 193 VAL A O 1
ATOM 1582 N N . PHE A 1 194 ? 9.200 -0.879 -11.000 1.00 93.62 194 PHE A N 1
ATOM 1583 C CA . PHE A 1 194 ? 9.465 0.061 -12.095 1.00 93.62 194 PHE A CA 1
ATOM 1584 C C . PHE A 1 194 ? 10.860 -0.136 -12.695 1.00 93.62 194 PHE A C 1
ATOM 1586 O O . PHE A 1 194 ? 10.996 -0.175 -13.917 1.00 93.62 194 PHE A O 1
ATOM 1593 N N . LEU A 1 195 ? 11.884 -0.321 -11.855 1.00 94.19 195 LEU A N 1
ATOM 1594 C CA . LEU A 1 195 ? 13.249 -0.598 -12.316 1.00 94.19 195 LEU A CA 1
ATOM 1595 C C . LEU A 1 195 ? 13.333 -1.904 -13.112 1.00 94.19 195 LEU A C 1
ATOM 1597 O O . LEU A 1 195 ? 13.985 -1.948 -14.152 1.00 94.19 195 LEU A O 1
ATOM 1601 N N . SER A 1 196 ? 12.662 -2.958 -12.644 1.00 93.62 196 SER A N 1
ATOM 1602 C CA . SER A 1 196 ? 12.639 -4.252 -13.327 1.00 93.62 196 SER A CA 1
ATOM 1603 C C . SER A 1 196 ? 11.886 -4.174 -14.653 1.00 93.62 196 SER A C 1
ATOM 1605 O O . SER A 1 196 ? 12.372 -4.691 -15.654 1.00 93.62 196 SER A O 1
ATOM 1607 N N . THR A 1 197 ? 10.755 -3.464 -14.687 1.00 91.50 197 THR A N 1
ATOM 1608 C CA . THR A 1 197 ? 9.972 -3.244 -15.916 1.00 91.50 197 THR A CA 1
ATOM 1609 C C . THR A 1 197 ? 10.771 -2.459 -16.962 1.00 91.50 197 THR A C 1
ATOM 1611 O O . THR A 1 197 ? 10.646 -2.721 -18.153 1.00 91.50 197 THR A O 1
ATOM 1614 N N . ALA A 1 198 ? 11.633 -1.535 -16.525 1.00 91.69 198 ALA A N 1
ATOM 1615 C CA . ALA A 1 198 ? 12.552 -0.797 -17.391 1.00 91.69 198 ALA A CA 1
ATOM 1616 C C . ALA A 1 198 ? 13.838 -1.575 -17.755 1.00 91.69 198 ALA A C 1
ATOM 1618 O O . ALA A 1 198 ? 14.683 -1.048 -18.473 1.00 91.69 198 ALA A O 1
ATOM 1619 N N . GLY A 1 199 ? 14.012 -2.808 -17.263 1.00 93.25 199 GLY A N 1
ATOM 1620 C CA . GLY A 1 199 ? 15.176 -3.652 -17.553 1.00 93.25 199 GLY A CA 1
ATOM 1621 C C . GLY A 1 199 ? 16.443 -3.322 -16.755 1.00 93.25 199 GLY A C 1
ATOM 1622 O O . GLY A 1 199 ? 17.506 -3.852 -17.068 1.00 93.25 199 GLY A O 1
ATOM 1623 N N . TYR A 1 200 ? 16.363 -2.476 -15.721 1.00 92.75 200 TYR A N 1
ATOM 1624 C CA . TYR A 1 200 ? 17.534 -2.069 -14.929 1.00 92.75 200 TYR A CA 1
ATOM 1625 C C . TYR A 1 200 ? 17.943 -3.069 -13.850 1.00 92.75 200 TYR A C 1
ATOM 1627 O O . TYR A 1 200 ? 19.103 -3.091 -13.446 1.00 92.75 200 TYR A O 1
ATOM 1635 N N . ILE A 1 201 ? 17.002 -3.876 -13.360 1.00 93.69 201 ILE A N 1
ATOM 1636 C CA . ILE A 1 201 ? 17.265 -4.924 -12.371 1.00 93.69 201 ILE A CA 1
ATOM 1637 C C . ILE A 1 201 ? 16.535 -6.210 -12.750 1.00 93.69 201 ILE A C 1
ATOM 1639 O O . ILE A 1 201 ? 15.521 -6.187 -13.453 1.00 93.69 201 ILE A O 1
ATOM 1643 N N . SER A 1 202 ? 17.020 -7.342 -12.244 1.00 91.69 202 SER A N 1
ATOM 1644 C CA . SER A 1 202 ? 16.316 -8.612 -12.409 1.00 91.69 202 SER A CA 1
ATOM 1645 C C . SER A 1 202 ? 15.022 -8.629 -11.594 1.00 91.69 202 SER A C 1
ATOM 1647 O O . SER A 1 202 ? 14.938 -8.049 -10.509 1.00 91.69 202 SER A O 1
ATOM 1649 N N . HIS A 1 203 ? 14.022 -9.359 -12.086 1.00 86.75 203 HIS A N 1
ATOM 1650 C CA . HIS A 1 203 ? 12.752 -9.538 -11.380 1.00 86.75 203 HIS A CA 1
ATOM 1651 C C . HIS A 1 203 ? 12.954 -10.146 -9.979 1.00 86.75 203 HIS A C 1
ATOM 1653 O O . HIS A 1 203 ? 12.256 -9.795 -9.032 1.00 86.75 203 HIS A O 1
ATOM 1659 N N . ASN A 1 204 ? 13.994 -10.974 -9.813 1.00 87.25 204 ASN A N 1
ATOM 1660 C CA . ASN A 1 204 ? 14.323 -11.602 -8.537 1.00 87.25 204 ASN A CA 1
ATOM 1661 C C . ASN A 1 204 ? 14.654 -10.594 -7.420 1.00 87.25 204 ASN A C 1
ATOM 1663 O O . ASN A 1 204 ? 14.368 -10.853 -6.251 1.00 87.25 204 ASN A O 1
ATOM 1667 N N . MET A 1 205 ? 15.221 -9.430 -7.761 1.00 86.75 205 MET A N 1
ATOM 1668 C CA . MET A 1 205 ? 15.548 -8.390 -6.777 1.00 86.75 205 MET A CA 1
ATOM 1669 C C . MET A 1 205 ? 14.307 -7.774 -6.121 1.00 86.75 205 MET A C 1
ATOM 1671 O O . MET A 1 205 ? 14.389 -7.347 -4.967 1.00 86.75 205 MET A O 1
ATOM 1675 N N . ILE A 1 206 ? 13.161 -7.772 -6.813 1.00 86.81 206 ILE A N 1
ATOM 1676 C CA . ILE A 1 206 ? 11.887 -7.293 -6.257 1.00 86.81 206 ILE A CA 1
ATOM 1677 C C . ILE A 1 206 ? 11.530 -8.109 -5.014 1.00 86.81 206 ILE A C 1
ATOM 1679 O O . ILE A 1 206 ? 11.162 -7.536 -3.990 1.00 86.81 206 ILE A O 1
ATOM 1683 N N . TYR A 1 207 ? 11.710 -9.433 -5.064 1.00 83.56 207 TYR A N 1
ATOM 1684 C CA . TYR A 1 207 ? 11.348 -10.311 -3.953 1.00 83.56 207 TYR A CA 1
ATOM 1685 C C . TYR A 1 207 ? 12.220 -10.073 -2.729 1.00 83.56 207 TYR A C 1
ATOM 1687 O O . TYR A 1 207 ? 11.685 -9.924 -1.637 1.00 83.56 207 TYR A O 1
ATOM 1695 N N . TYR A 1 208 ? 13.544 -9.985 -2.885 1.00 84.38 208 TYR A N 1
ATOM 1696 C CA . TYR A 1 208 ? 14.443 -9.794 -1.742 1.00 84.38 208 TYR A CA 1
ATOM 1697 C C . TYR A 1 208 ? 14.231 -8.438 -1.056 1.00 84.38 208 TYR A C 1
ATOM 1699 O O . TYR A 1 208 ? 14.165 -8.364 0.176 1.00 84.38 208 TYR A O 1
ATOM 1707 N N . LEU A 1 209 ? 14.080 -7.367 -1.844 1.00 85.38 209 LEU A N 1
ATOM 1708 C CA . LEU A 1 209 ? 13.849 -6.022 -1.316 1.00 85.38 209 LEU A CA 1
ATOM 1709 C C . LEU A 1 209 ? 12.452 -5.894 -0.704 1.00 85.38 209 LEU A C 1
ATOM 1711 O O . LEU A 1 209 ? 12.323 -5.459 0.442 1.00 85.38 209 LEU A O 1
ATOM 1715 N N . GLY A 1 210 ? 11.420 -6.336 -1.428 1.00 84.00 210 GLY A N 1
ATOM 1716 C CA . GLY A 1 210 ? 10.038 -6.324 -0.955 1.00 84.00 210 GLY A CA 1
ATOM 1717 C C . GLY A 1 210 ? 9.866 -7.137 0.326 1.00 84.00 210 GLY A C 1
ATOM 1718 O O . GLY A 1 210 ? 9.281 -6.645 1.290 1.00 84.00 210 GLY A O 1
ATOM 1719 N N . PHE A 1 211 ? 10.458 -8.334 0.387 1.00 84.50 211 PHE A N 1
ATOM 1720 C CA . PHE A 1 211 ? 10.433 -9.196 1.570 1.00 84.50 211 PHE A CA 1
ATOM 1721 C C . PHE A 1 211 ? 11.057 -8.514 2.789 1.00 84.50 211 PHE A C 1
ATOM 1723 O O . PHE A 1 211 ? 10.438 -8.444 3.854 1.00 84.50 211 PHE A O 1
ATOM 1730 N N . THR A 1 212 ? 12.263 -7.966 2.621 1.00 86.31 212 THR A N 1
ATOM 1731 C CA . THR A 1 212 ? 13.007 -7.325 3.711 1.00 86.31 212 THR A CA 1
ATOM 1732 C C . THR A 1 212 ? 12.245 -6.124 4.264 1.00 86.31 212 THR A C 1
ATOM 1734 O O . THR A 1 212 ? 12.050 -6.015 5.477 1.00 86.31 212 THR A O 1
ATOM 1737 N N . ILE A 1 213 ? 11.756 -5.239 3.389 1.00 87.50 213 ILE A N 1
ATOM 1738 C CA . ILE A 1 213 ? 11.043 -4.033 3.821 1.00 87.50 213 ILE A CA 1
ATOM 1739 C C . ILE A 1 213 ? 9.700 -4.403 4.464 1.00 87.50 213 ILE A C 1
ATOM 1741 O O . ILE A 1 213 ? 9.383 -3.874 5.532 1.00 87.50 213 ILE A O 1
ATOM 1745 N N . ALA A 1 214 ? 8.937 -5.336 3.882 1.00 85.75 214 ALA A N 1
ATOM 1746 C CA . ALA A 1 214 ? 7.647 -5.757 4.427 1.00 85.75 214 ALA A CA 1
ATOM 1747 C C . ALA A 1 214 ? 7.778 -6.330 5.847 1.00 85.75 214 ALA A C 1
ATOM 1749 O O . ALA A 1 214 ? 7.007 -5.952 6.731 1.00 85.75 214 ALA A O 1
ATOM 1750 N N . ILE A 1 215 ? 8.787 -7.172 6.106 1.00 86.81 215 ILE A N 1
ATOM 1751 C CA . ILE A 1 215 ? 9.031 -7.734 7.444 1.00 86.81 215 ILE A CA 1
ATOM 1752 C C . ILE A 1 215 ? 9.432 -6.654 8.440 1.00 86.81 215 ILE A C 1
ATOM 1754 O O . ILE A 1 215 ? 8.853 -6.581 9.526 1.00 86.81 215 ILE A O 1
ATOM 1758 N N . LEU A 1 216 ? 10.398 -5.800 8.091 1.00 88.81 216 LEU A N 1
ATOM 1759 C CA . LEU A 1 216 ? 10.840 -4.726 8.984 1.00 88.81 216 LEU A CA 1
ATOM 1760 C C . LEU A 1 216 ? 9.677 -3.791 9.333 1.00 88.81 216 LEU A C 1
ATOM 1762 O O . LEU A 1 216 ? 9.502 -3.416 10.497 1.00 88.81 216 LEU A O 1
ATOM 1766 N N . PHE A 1 217 ? 8.839 -3.469 8.347 1.00 88.12 217 PHE A N 1
ATOM 1767 C CA . PHE A 1 217 ? 7.679 -2.609 8.536 1.00 88.12 217 PHE A CA 1
ATOM 1768 C C . PHE A 1 217 ? 6.575 -3.278 9.369 1.00 88.12 217 PHE A C 1
ATOM 1770 O O . PHE A 1 217 ? 5.959 -2.639 10.232 1.00 88.12 217 PHE A O 1
ATOM 1777 N N . TYR A 1 218 ? 6.361 -4.580 9.172 1.00 85.38 218 TYR A N 1
ATOM 1778 C CA . TYR A 1 218 ? 5.448 -5.377 9.985 1.00 85.38 218 TYR A CA 1
ATOM 1779 C C . TYR A 1 218 ? 5.907 -5.431 11.449 1.00 85.38 218 TYR A C 1
ATOM 1781 O O . TYR A 1 218 ? 5.120 -5.140 12.350 1.00 85.38 218 TYR A O 1
ATOM 1789 N N . ILE A 1 219 ? 7.194 -5.701 11.704 1.00 87.25 219 ILE A N 1
ATOM 1790 C CA . ILE A 1 219 ? 7.783 -5.699 13.056 1.00 87.25 219 ILE A CA 1
ATOM 1791 C C . ILE A 1 219 ? 7.637 -4.321 13.709 1.00 87.25 219 ILE A C 1
ATOM 1793 O O . ILE A 1 219 ? 7.250 -4.221 14.877 1.00 87.25 219 ILE A O 1
ATOM 1797 N N . PHE A 1 220 ? 7.925 -3.249 12.967 1.00 87.94 220 PHE A N 1
ATOM 1798 C CA . PHE A 1 220 ? 7.750 -1.879 13.446 1.00 87.94 220 PHE A CA 1
ATOM 1799 C C . PHE A 1 220 ? 6.299 -1.612 13.867 1.00 87.94 220 PHE A C 1
ATOM 1801 O O . PHE A 1 220 ? 6.049 -1.148 14.984 1.00 87.94 220 PHE A O 1
ATOM 1808 N N . THR A 1 221 ? 5.337 -1.981 13.021 1.00 84.94 221 THR A N 1
ATOM 1809 C CA . THR A 1 221 ? 3.908 -1.791 13.298 1.00 84.94 221 THR A CA 1
ATOM 1810 C C . THR A 1 221 ? 3.441 -2.642 14.475 1.00 84.94 221 THR A C 1
ATOM 1812 O O . THR A 1 221 ? 2.735 -2.143 15.351 1.00 84.94 221 THR A O 1
ATOM 1815 N N . TYR A 1 222 ? 3.898 -3.891 14.571 1.00 85.62 222 TYR A N 1
ATOM 1816 C CA . TYR A 1 222 ? 3.623 -4.761 15.712 1.00 85.62 222 TYR A CA 1
ATOM 1817 C C . TYR A 1 222 ? 4.125 -4.161 17.032 1.00 85.62 222 TYR A C 1
ATOM 1819 O O . TYR A 1 222 ? 3.421 -4.198 18.041 1.00 85.62 222 TYR A O 1
ATOM 1827 N N . ARG A 1 223 ? 5.312 -3.537 17.039 1.00 86.75 223 ARG A N 1
ATOM 1828 C CA . ARG A 1 223 ? 5.838 -2.837 18.225 1.00 86.75 223 ARG A CA 1
ATOM 1829 C C . ARG A 1 223 ? 4.983 -1.627 18.609 1.00 86.75 223 ARG A C 1
ATOM 1831 O O . ARG A 1 223 ? 4.742 -1.418 19.799 1.00 86.75 223 ARG A O 1
ATOM 1838 N N . LEU A 1 224 ? 4.505 -0.848 17.635 1.00 81.88 224 LEU A N 1
ATOM 1839 C CA . LEU A 1 224 ? 3.564 0.252 17.890 1.00 81.88 224 LEU A CA 1
ATOM 1840 C C . LEU A 1 224 ? 2.245 -0.265 18.471 1.00 81.88 224 LEU A C 1
ATOM 1842 O O . LEU A 1 224 ? 1.715 0.310 19.423 1.00 81.88 224 LEU A O 1
ATOM 1846 N N . TRP A 1 225 ? 1.750 -1.376 17.926 1.00 77.25 225 TRP A N 1
ATOM 1847 C CA . TRP A 1 225 ? 0.538 -2.028 18.394 1.00 77.25 225 TRP A CA 1
ATOM 1848 C C . TRP A 1 225 ? 0.692 -2.552 19.828 1.00 77.25 225 TRP A C 1
ATOM 1850 O O . TRP A 1 225 ? -0.136 -2.237 20.677 1.00 77.25 225 TRP A O 1
ATOM 1860 N N . LYS A 1 226 ? 1.795 -3.238 20.157 1.00 78.31 226 LYS A N 1
ATOM 1861 C CA . LYS A 1 226 ? 2.076 -3.707 21.526 1.00 78.31 226 LYS A CA 1
ATOM 1862 C C . LYS A 1 226 ? 2.191 -2.574 22.541 1.00 78.31 226 LYS A C 1
ATOM 1864 O O . LYS A 1 226 ? 1.603 -2.676 23.615 1.00 78.31 226 LYS A O 1
ATOM 1869 N N . LYS A 1 227 ? 2.891 -1.479 22.212 1.00 72.56 227 LYS A N 1
ATOM 1870 C CA . LYS A 1 227 ? 3.025 -0.320 23.119 1.00 72.56 227 LYS A CA 1
ATOM 1871 C C . LYS A 1 227 ? 1.673 0.225 23.579 1.00 72.56 227 LYS A C 1
ATOM 1873 O O . LYS A 1 227 ? 1.553 0.679 24.708 1.00 72.56 227 LYS A O 1
ATOM 1878 N N . ARG A 1 228 ? 0.645 0.131 22.738 1.00 66.44 228 ARG A N 1
ATOM 1879 C CA . ARG A 1 228 ? -0.715 0.533 23.094 1.00 66.44 228 ARG A CA 1
ATOM 1880 C C . ARG A 1 228 ? -1.360 -0.354 24.166 1.00 66.44 228 ARG A C 1
ATOM 1882 O O . ARG A 1 228 ? -2.135 0.163 24.959 1.00 66.44 228 ARG A O 1
ATOM 1889 N N . TYR A 1 229 ? -1.093 -1.659 24.165 1.00 53.53 229 TYR A N 1
ATOM 1890 C CA . TYR A 1 229 ? -1.647 -2.581 25.165 1.00 53.53 229 TYR A CA 1
ATOM 1891 C C . TYR A 1 229 ? -0.851 -2.572 26.470 1.00 53.53 229 TYR A C 1
ATOM 1893 O O . TYR A 1 229 ? -1.431 -2.804 27.519 1.00 53.53 229 TYR A O 1
ATOM 1901 N N . VAL A 1 230 ? 0.448 -2.262 26.411 1.00 48.25 230 VAL A N 1
ATOM 1902 C CA . VAL A 1 230 ? 1.305 -2.149 27.603 1.00 48.25 230 VAL A CA 1
ATOM 1903 C C . VAL A 1 230 ? 1.065 -0.841 28.368 1.00 48.25 230 VAL A C 1
ATOM 1905 O O . VAL A 1 230 ? 1.206 -0.829 29.578 1.00 48.25 230 VAL A O 1
ATOM 1908 N N . LEU A 1 231 ? 0.679 0.247 27.690 1.00 41.62 231 LEU A N 1
ATOM 1909 C CA . LEU A 1 231 ? 0.414 1.556 28.319 1.00 41.62 231 LEU A CA 1
ATOM 1910 C C . LEU A 1 231 ? -1.056 1.771 28.738 1.00 41.62 231 LEU A C 1
ATOM 1912 O O . LEU A 1 231 ? -1.415 2.874 29.134 1.00 41.62 231 LEU A O 1
ATOM 1916 N N . ASN A 1 232 ? -1.905 0.749 28.595 1.00 41.16 232 ASN A N 1
ATOM 1917 C CA . ASN A 1 232 ? -3.317 0.758 29.005 1.00 41.16 232 ASN A CA 1
ATOM 1918 C C . ASN A 1 232 ? -3.595 -0.240 30.157 1.00 41.16 232 ASN A C 1
ATOM 1920 O O . ASN A 1 232 ? -4.745 -0.636 30.356 1.00 41.16 232 ASN A O 1
ATOM 1924 N N . ILE A 1 233 ? -2.545 -0.655 30.873 1.00 36.81 233 ILE A N 1
ATOM 1925 C CA . ILE A 1 233 ? -2.576 -1.242 32.223 1.00 36.81 233 ILE A CA 1
ATOM 1926 C C . ILE A 1 233 ? -1.931 -0.199 33.136 1.00 36.81 233 ILE A C 1
ATOM 1928 O O . ILE A 1 233 ? -2.456 0.002 34.248 1.00 36.81 233 ILE A O 1
#

Radius of gyration: 18.12 Å; chains: 1; bounding box: 42×41×55 Å

Sequence (233 aa):
MKQWLLIYSAIFILIAVVFLLILGKLKFKNISWWIFVAWGVASFELTLILQPPLQRWWAQTFSSLVNNQAATCLLLLLPLALISGFVQEILKAVPFISRKFLWVNQLLNDKNDWLNYSLAIGFGFAIWEAIRLVAYPISYLTTLMWLPIIERVMAIMFHVASTTCFVYGVKNKKSIKFYLLVSITHGLINYPVFLSTAGYISHNMIYYLGFTIAILFYIFTYRLWKKRYVLNI

Foldseek 3Di:
DVVLLVVLLVLLLVLLVVLLVLLDDAPVVQVLLVVLLVLLQVLLVVLVVPLVVVLVVQCVVCVVVDDDDVCCLPRRLLVSLLSSLLSSQCSSCVLLVPPVPPVSVVSCPDLVCLLNSLLSSLQSNLSNCLSPVPSVVCVPPPDDDVQSSLLSSLSSLLSSLLSSQLSLCSSVVNNVVSSCVRSSLRSVLCSVVSCVVVVNDPPVVSNVSSNVSSVVSSVVSSVSSVVVVVVVD

Secondary structure (DSSP, 8-state):
-HHHHHHHHHHHHHHHHHHHHHHS---TT-HHHHHHHHHHHHHHHHHHHHHHHHHHHHHHHHGGG--SHHHIIIIIIHHHHHHHHHHHHHHHHHHHH-TT-HHHHHH-SSGGGHHHHHHHHHHHHHHHHHIIIIIHHHTTSSS--HHHHHHHHHHHHHHHHHHHHHHHHHHTT-HHHHHHHHHHHHHHHHHHHHHHHTTSS-HHHHHHHHHHHHHHHHHHHHHHHHHHHHTT-

pLDDT: mean 87.45, std 10.98, range [36.81, 98.38]